Protein AF-A0A0X3PI92-F1 (afdb_monomer_lite)

Secondary structure (DSSP, 8-state):
-HHHHHHT-SSTTTSPPHHHHHHSHHHHHHHHHH-HHHHHHHHHT-S-GGG----TTSHHHHHHHHHHHTTT-HHHHHHHHHHHHHHT--TT----TTHHHHHHHHHHHHTT-HHHHHHHHHHHHHHHHTTSSEE-PPP--TT--S-HHHHHHHHHHTTTEESHHHHHHHHHHHHHTTT-HHHHHHHHHHHHHHTS-TT--S--HHHHHHHHHHHHHHHHHHHHHTHHHHHHHHHHGGGGT-HHHHHHHHHHHHHHTTSHHHHHHHHHTTHHHHHHHHHHH-TT-HHHHHHHHHHHHHHHTSGGGGGS----TTSS----

pLDDT: mean 83.19, std 16.96, range [28.59, 98.31]

Structure (mmCIF, N/CA/C/O backbone):
data_AF-A0A0X3PI92-F1
#
_entry.id   AF-A0A0X3PI92-F1
#
loop_
_atom_site.group_PDB
_atom_site.id
_atom_site.type_symbol
_atom_site.label_atom_id
_atom_site.label_alt_id
_atom_site.label_comp_id
_atom_site.label_asym_id
_atom_site.label_entity_id
_atom_site.label_seq_id
_atom_site.pdbx_PDB_ins_code
_atom_site.Cartn_x
_atom_site.Cartn_y
_atom_site.Cartn_z
_atom_site.occupancy
_atom_site.B_iso_or_equiv
_atom_site.auth_seq_id
_atom_site.auth_comp_id
_atom_site.auth_asym_id
_atom_site.auth_atom_id
_atom_site.pdbx_PDB_model_num
ATOM 1 N N . MET A 1 1 ? 22.439 33.979 -15.064 1.00 61.72 1 MET A N 1
ATOM 2 C CA . MET A 1 1 ? 22.874 35.138 -14.249 1.00 61.72 1 MET A CA 1
ATOM 3 C C . MET A 1 1 ? 21.775 35.625 -13.300 1.00 61.72 1 MET A C 1
ATOM 5 O O . MET A 1 1 ? 22.046 35.727 -12.116 1.00 61.72 1 MET A O 1
ATOM 9 N N . HIS A 1 2 ? 20.533 35.830 -13.767 1.00 79.19 2 HIS A N 1
ATOM 10 C CA . HIS A 1 2 ? 19.409 36.297 -12.932 1.00 79.19 2 HIS A CA 1
ATOM 11 C C . HIS A 1 2 ? 19.087 35.404 -11.711 1.00 79.19 2 HIS A C 1
ATOM 13 O O . HIS A 1 2 ? 18.876 35.917 -10.619 1.00 79.19 2 HIS A O 1
ATOM 19 N N . LEU A 1 3 ? 19.146 34.074 -11.858 1.00 80.62 3 LEU A N 1
ATOM 20 C CA . LEU A 1 3 ? 18.916 33.135 -10.750 1.00 80.62 3 LEU A CA 1
ATOM 21 C C . LEU A 1 3 ? 19.937 33.288 -9.610 1.00 80.62 3 LEU A C 1
ATOM 23 O O . LEU A 1 3 ? 19.562 33.380 -8.448 1.00 80.62 3 LEU A O 1
ATOM 27 N N . VAL A 1 4 ? 21.226 33.370 -9.955 1.00 80.31 4 VAL A N 1
ATOM 28 C CA . VAL A 1 4 ? 22.318 33.540 -8.981 1.00 80.31 4 VAL A CA 1
ATOM 29 C C . VAL A 1 4 ? 22.172 34.867 -8.239 1.00 80.31 4 VAL A C 1
ATOM 31 O O . VAL A 1 4 ? 22.352 34.899 -7.028 1.00 80.31 4 VAL A O 1
ATOM 34 N N . LEU A 1 5 ? 21.769 35.935 -8.939 1.00 83.50 5 LEU A N 1
ATOM 35 C CA . LEU A 1 5 ? 21.494 37.238 -8.328 1.00 83.50 5 LEU A CA 1
ATOM 36 C C . LEU A 1 5 ? 20.350 37.166 -7.303 1.00 83.50 5 LEU A C 1
ATOM 38 O O . LEU A 1 5 ? 20.467 37.756 -6.234 1.00 83.50 5 LEU A O 1
ATOM 42 N N . ARG A 1 6 ? 19.292 36.388 -7.575 1.00 85.19 6 ARG A N 1
ATOM 43 C CA . ARG A 1 6 ? 18.208 36.146 -6.605 1.00 85.19 6 ARG A CA 1
ATOM 44 C C . ARG A 1 6 ? 18.628 35.263 -5.426 1.00 85.19 6 ARG A C 1
ATOM 46 O O . ARG A 1 6 ? 18.070 35.409 -4.346 1.00 85.19 6 ARG A O 1
ATOM 53 N N . MET A 1 7 ? 19.600 34.364 -5.596 1.00 83.62 7 MET A N 1
ATOM 54 C CA . MET A 1 7 ? 20.130 33.536 -4.498 1.00 83.62 7 MET A CA 1
ATOM 55 C C . MET A 1 7 ? 20.974 34.342 -3.506 1.00 83.62 7 MET A C 1
ATOM 57 O O . MET A 1 7 ? 20.967 34.048 -2.313 1.00 83.62 7 MET A O 1
ATOM 61 N N . ILE A 1 8 ? 21.698 35.350 -3.995 1.00 87.19 8 ILE A N 1
ATOM 62 C CA . ILE A 1 8 ? 22.579 36.204 -3.184 1.00 87.19 8 ILE A CA 1
ATOM 63 C C . ILE A 1 8 ? 21.927 37.536 -2.796 1.00 87.19 8 ILE A C 1
ATOM 65 O O . ILE A 1 8 ? 22.620 38.430 -2.312 1.00 87.19 8 ILE A O 1
ATOM 69 N N . ALA A 1 9 ? 20.611 37.677 -3.006 1.00 85.81 9 ALA A N 1
ATOM 70 C CA . ALA A 1 9 ? 19.882 38.886 -2.650 1.00 85.81 9 ALA A CA 1
ATOM 71 C C . ALA A 1 9 ? 20.073 39.191 -1.148 1.00 85.81 9 ALA A C 1
ATOM 73 O O . ALA A 1 9 ? 19.942 38.280 -0.316 1.00 85.81 9 ALA A O 1
ATOM 74 N N . PRO A 1 10 ? 20.437 40.435 -0.786 1.00 82.00 10 PRO A N 1
ATOM 75 C CA . PRO A 1 10 ? 20.712 40.802 0.599 1.00 82.00 10 PRO A CA 1
ATOM 76 C C . PRO A 1 10 ? 19.442 40.789 1.455 1.00 82.00 10 PRO A C 1
ATOM 78 O O . PRO A 1 10 ? 19.513 40.402 2.621 1.00 82.00 10 PRO A O 1
ATOM 81 N N . ASP A 1 11 ? 18.292 41.135 0.871 1.00 85.69 11 ASP A N 1
ATOM 82 C CA . ASP A 1 11 ? 16.989 41.015 1.520 1.00 85.69 11 ASP A CA 1
ATOM 83 C C . ASP A 1 11 ? 16.505 39.556 1.495 1.00 85.69 11 ASP A C 1
ATOM 85 O O . ASP A 1 11 ? 16.471 38.904 0.450 1.00 85.69 11 ASP A O 1
ATOM 89 N N . VAL A 1 12 ? 16.129 39.039 2.665 1.00 78.38 12 VAL A N 1
ATOM 90 C CA . VAL A 1 12 ? 15.615 37.674 2.846 1.00 78.38 12 VAL A CA 1
ATOM 91 C C . VAL A 1 12 ? 14.257 37.489 2.165 1.00 78.38 12 VAL A C 1
ATOM 93 O O . VAL A 1 12 ? 13.960 36.384 1.723 1.00 78.38 12 VAL A O 1
ATOM 96 N N . THR A 1 13 ? 13.450 38.544 2.053 1.00 81.00 13 THR A N 1
ATOM 97 C CA . THR A 1 13 ? 12.121 38.499 1.423 1.00 81.00 13 THR A CA 1
ATOM 98 C C . THR A 1 13 ? 12.184 38.515 -0.106 1.00 81.00 13 THR A C 1
ATOM 100 O O . THR A 1 13 ? 11.291 37.987 -0.761 1.00 81.00 13 THR A O 1
ATOM 103 N N . GLU A 1 14 ? 13.264 39.053 -0.681 1.00 81.19 14 GLU A N 1
ATOM 104 C CA . GLU A 1 14 ? 13.526 39.036 -2.128 1.00 81.19 14 GLU A CA 1
ATOM 105 C C . GLU A 1 14 ? 14.349 37.815 -2.569 1.00 81.19 14 GLU A C 1
ATOM 107 O O . GLU A 1 14 ? 14.399 37.467 -3.760 1.00 81.19 14 GLU A O 1
ATOM 112 N N . ARG A 1 15 ? 15.016 37.157 -1.612 1.00 87.38 15 ARG A N 1
ATOM 113 C CA . ARG A 1 15 ? 15.830 35.971 -1.857 1.00 87.38 15 ARG A CA 1
ATOM 114 C C . ARG A 1 15 ? 14.940 34.805 -2.262 1.00 87.38 15 ARG A C 1
ATOM 116 O O . ARG A 1 15 ? 13.976 34.470 -1.583 1.00 87.38 15 ARG A O 1
ATOM 123 N N . ILE A 1 16 ? 15.306 34.162 -3.368 1.00 87.06 16 ILE A N 1
ATOM 124 C CA . ILE A 1 16 ? 14.611 32.962 -3.838 1.00 87.06 16 ILE A CA 1
ATOM 125 C C . ILE A 1 16 ? 14.635 31.884 -2.748 1.00 87.06 16 ILE A C 1
ATOM 127 O O . ILE A 1 16 ? 15.688 31.608 -2.161 1.00 87.06 16 ILE A O 1
ATOM 131 N N . SER A 1 17 ? 13.481 31.282 -2.467 1.00 87.19 17 SER A N 1
ATOM 132 C CA . SER A 1 17 ? 13.407 30.204 -1.479 1.00 87.19 17 SER A CA 1
ATOM 133 C C . SER A 1 17 ? 14.070 28.929 -2.015 1.00 87.19 17 SER A C 1
ATOM 135 O O . SER A 1 17 ? 14.282 28.771 -3.219 1.00 87.19 17 SER A O 1
ATOM 137 N N . ILE A 1 18 ? 14.397 27.982 -1.131 1.00 84.00 18 ILE A N 1
ATOM 138 C CA . ILE A 1 18 ? 14.931 26.674 -1.554 1.00 84.00 18 ILE A CA 1
ATOM 139 C C . ILE A 1 18 ? 13.908 25.929 -2.426 1.00 84.00 18 ILE A C 1
ATOM 141 O O . ILE A 1 18 ? 14.289 25.282 -3.398 1.00 84.00 18 ILE A O 1
ATOM 145 N N . GLU A 1 19 ? 12.620 26.050 -2.108 1.00 84.44 19 GLU A N 1
ATOM 146 C CA . GLU A 1 19 ? 11.525 25.429 -2.858 1.00 84.44 19 GLU A CA 1
ATOM 147 C C . GLU A 1 19 ? 11.407 26.029 -4.263 1.00 84.44 19 GLU A C 1
ATOM 149 O O . GLU A 1 19 ? 11.363 25.293 -5.249 1.00 84.44 19 GLU A O 1
ATOM 154 N N . GLU A 1 20 ? 11.452 27.359 -4.372 1.00 86.38 20 GLU A N 1
ATOM 155 C CA . GLU A 1 20 ? 11.442 28.076 -5.650 1.00 86.38 20 GLU A CA 1
ATOM 156 C C . GLU A 1 20 ? 12.695 27.778 -6.482 1.00 86.38 20 GLU A C 1
ATOM 158 O O . GLU A 1 20 ? 12.614 27.588 -7.696 1.00 86.38 20 GLU A O 1
ATOM 163 N N . LEU A 1 21 ? 13.862 27.704 -5.836 1.00 86.19 21 LEU A N 1
ATOM 164 C CA . LEU A 1 21 ? 15.118 27.356 -6.488 1.00 86.19 21 LEU A CA 1
ATOM 165 C C . LEU A 1 21 ? 15.073 25.925 -7.020 1.00 86.19 21 LEU A C 1
ATOM 167 O O . LEU A 1 21 ? 15.470 25.686 -8.158 1.00 86.19 21 LEU A O 1
ATOM 171 N N . HIS A 1 22 ? 14.571 24.981 -6.223 1.00 81.88 22 HIS A N 1
ATOM 172 C CA . HIS A 1 22 ? 14.407 23.603 -6.654 1.00 81.88 22 HIS A CA 1
ATOM 173 C C . HIS A 1 22 ? 13.412 23.526 -7.815 1.00 81.88 22 HIS A C 1
ATOM 175 O O . HIS A 1 22 ? 13.701 22.850 -8.791 1.00 81.88 22 HIS A O 1
ATOM 181 N N . ALA A 1 23 ? 12.296 24.257 -7.790 1.00 85.00 23 ALA A N 1
ATOM 182 C CA . ALA A 1 23 ? 11.318 24.277 -8.883 1.00 85.00 23 ALA A CA 1
ATOM 183 C C . ALA A 1 23 ? 11.827 24.934 -10.185 1.00 85.00 23 ALA A C 1
ATOM 185 O O . ALA A 1 23 ? 11.227 24.747 -11.243 1.00 85.00 23 ALA A O 1
ATOM 186 N N . HIS A 1 24 ? 12.927 25.690 -10.140 1.00 89.06 24 HIS A N 1
ATOM 187 C CA . HIS A 1 24 ? 13.445 26.411 -11.297 1.00 89.06 24 HIS A CA 1
ATOM 188 C C . HIS A 1 24 ? 13.955 25.460 -12.397 1.00 89.06 24 HIS A C 1
ATOM 190 O O . HIS A 1 24 ? 14.799 24.598 -12.151 1.00 89.06 24 HIS A O 1
ATOM 196 N N . GLU A 1 25 ? 13.532 25.680 -13.646 1.00 86.69 25 GLU A N 1
ATOM 197 C CA . GLU A 1 25 ? 13.815 24.805 -14.800 1.00 86.69 25 GLU A CA 1
ATOM 198 C C . GLU A 1 25 ? 15.315 24.518 -14.991 1.00 86.69 25 GLU A C 1
ATOM 200 O O . GLU A 1 25 ? 15.722 23.365 -15.101 1.00 86.69 25 GLU A O 1
ATOM 205 N N . TYR A 1 26 ? 16.162 25.553 -14.933 1.00 85.75 26 TYR A N 1
ATOM 206 C CA . TYR A 1 26 ? 17.622 25.387 -14.997 1.00 85.75 26 TYR A CA 1
ATOM 207 C C . TYR A 1 26 ? 18.181 24.467 -13.897 1.00 85.75 26 TYR A C 1
ATOM 209 O O . TYR A 1 26 ? 19.077 23.669 -14.164 1.00 85.75 26 TYR A O 1
ATOM 217 N N . ILE A 1 27 ? 17.668 24.564 -12.664 1.00 86.31 27 ILE A N 1
ATOM 218 C CA . ILE A 1 27 ? 18.114 23.719 -11.549 1.00 86.31 27 ILE A CA 1
ATOM 219 C C . ILE A 1 27 ? 17.628 22.289 -11.757 1.00 86.31 27 ILE A C 1
ATOM 221 O O . ILE A 1 27 ? 18.419 21.365 -11.591 1.00 86.31 27 ILE A O 1
ATOM 225 N N . GLN A 1 28 ? 16.384 22.091 -12.199 1.00 86.44 28 GLN A N 1
ATOM 226 C CA . GLN A 1 28 ? 15.875 20.765 -12.553 1.00 86.44 28 GLN A CA 1
ATOM 227 C C . GLN A 1 28 ? 16.714 20.113 -13.658 1.00 86.44 28 GLN A C 1
ATOM 229 O O . GLN A 1 28 ? 17.159 18.979 -13.478 1.00 86.44 28 GLN A O 1
ATOM 234 N N . ALA A 1 29 ? 17.015 20.843 -14.735 1.00 84.94 29 ALA A N 1
ATOM 235 C CA . ALA A 1 29 ? 17.876 20.371 -15.816 1.00 84.94 29 ALA A CA 1
ATOM 236 C C . ALA A 1 29 ? 19.282 20.029 -15.306 1.00 84.94 29 ALA A C 1
ATOM 238 O O . ALA A 1 29 ? 19.805 18.958 -15.595 1.00 84.94 29 ALA A O 1
ATOM 239 N N . LEU A 1 30 ? 19.890 20.892 -14.489 1.00 85.00 30 LEU A N 1
ATOM 240 C CA . LEU A 1 30 ? 21.215 20.640 -13.926 1.00 85.00 30 LEU A CA 1
ATOM 241 C C . LEU A 1 30 ? 21.217 19.403 -13.019 1.00 85.00 30 LEU A C 1
ATOM 243 O O . LEU A 1 30 ? 22.119 18.576 -13.133 1.00 85.00 30 LEU A O 1
ATOM 247 N N . LEU A 1 31 ? 20.186 19.227 -12.190 1.00 84.50 31 LEU A N 1
ATOM 248 C CA . LEU A 1 31 ? 20.002 18.037 -11.360 1.00 84.50 31 LEU A CA 1
ATOM 249 C C . LEU A 1 31 ? 19.859 16.765 -12.206 1.00 84.50 31 LEU A C 1
ATOM 251 O O . LEU A 1 31 ? 20.393 15.735 -11.812 1.00 84.50 31 LEU A O 1
ATOM 255 N N . GLU A 1 32 ? 19.231 16.796 -13.386 1.00 80.38 32 GLU A N 1
ATOM 256 C CA . GLU A 1 32 ? 19.231 15.630 -14.291 1.00 80.38 32 GLU A CA 1
ATOM 257 C C . GLU A 1 32 ? 20.646 15.201 -14.722 1.00 80.38 32 GLU A C 1
ATOM 259 O O . GLU A 1 32 ? 20.890 14.016 -14.969 1.00 80.38 32 GLU A O 1
ATOM 264 N N . PHE A 1 33 ? 21.586 16.149 -14.805 1.00 78.94 33 PHE A N 1
ATOM 265 C CA . PHE A 1 33 ? 22.966 15.919 -15.240 1.00 78.94 33 PHE A CA 1
ATOM 266 C C . PHE A 1 33 ? 23.983 15.814 -14.109 1.00 78.94 33 PHE A C 1
ATOM 268 O O . PHE A 1 33 ? 25.133 15.456 -14.380 1.00 78.94 33 PHE A O 1
ATOM 275 N N . THR A 1 34 ? 23.625 16.086 -12.859 1.00 82.81 34 THR A N 1
ATOM 276 C CA . THR A 1 34 ? 24.560 16.013 -11.724 1.00 82.81 34 THR A CA 1
ATOM 277 C C . THR A 1 34 ? 24.124 15.000 -10.678 1.00 82.81 34 THR A C 1
ATOM 279 O O . THR A 1 34 ? 24.983 14.275 -10.177 1.00 82.81 34 THR A O 1
ATOM 282 N N . ASP A 1 35 ? 22.822 14.854 -10.433 1.00 85.88 35 ASP A N 1
ATOM 283 C CA . ASP A 1 35 ? 22.290 13.936 -9.431 1.00 85.88 35 ASP A CA 1
ATOM 284 C C . ASP A 1 35 ? 22.404 12.475 -9.891 1.00 85.88 35 ASP A C 1
ATOM 286 O O . ASP A 1 35 ? 21.925 12.075 -10.959 1.00 85.88 35 ASP A O 1
ATOM 290 N N . SER A 1 36 ? 23.068 11.655 -9.078 1.00 83.38 36 SER A N 1
ATOM 291 C CA . SER A 1 36 ? 23.339 10.253 -9.400 1.00 83.38 36 SER A CA 1
ATOM 292 C C . SER A 1 36 ? 22.064 9.411 -9.475 1.00 83.38 36 SER A C 1
ATOM 294 O O . SER A 1 36 ? 21.973 8.536 -10.342 1.00 83.38 36 SER A O 1
ATOM 296 N N . LYS A 1 37 ? 21.055 9.693 -8.639 1.00 82.81 37 LYS A N 1
ATOM 297 C CA . LYS A 1 37 ? 19.779 8.964 -8.628 1.00 82.81 37 LYS A CA 1
ATOM 298 C C . LYS A 1 37 ? 18.961 9.275 -9.878 1.00 82.81 37 LYS A C 1
ATOM 300 O O . LYS A 1 37 ? 18.478 8.351 -10.532 1.00 82.81 37 LYS A O 1
ATOM 305 N N . ARG A 1 38 ? 18.868 10.547 -10.273 1.00 82.69 38 ARG A N 1
ATOM 306 C CA . ARG A 1 38 ? 18.177 10.977 -11.503 1.00 82.69 38 ARG A CA 1
ATOM 307 C C . ARG A 1 38 ? 18.843 10.421 -12.755 1.00 82.69 38 ARG A C 1
ATOM 309 O O . ARG A 1 38 ? 18.152 9.888 -13.623 1.00 82.69 38 ARG A O 1
ATOM 316 N N . LYS A 1 39 ? 20.178 10.454 -12.827 1.00 84.00 39 LYS A N 1
ATOM 317 C CA . LYS A 1 39 ? 20.934 9.812 -13.917 1.00 84.00 39 LYS A CA 1
ATOM 318 C C . LYS A 1 39 ? 20.631 8.328 -14.024 1.00 84.00 39 LYS A C 1
ATOM 320 O O . LYS A 1 39 ? 20.406 7.823 -15.123 1.00 84.00 39 LYS A O 1
ATOM 325 N N . LEU A 1 40 ? 20.657 7.626 -12.892 1.00 84.31 40 LEU A N 1
ATOM 326 C CA . LEU A 1 40 ? 20.386 6.198 -12.853 1.00 84.31 40 LEU A CA 1
ATOM 327 C C . LEU A 1 40 ? 18.956 5.913 -13.314 1.00 84.31 40 LEU A C 1
ATOM 329 O O . LEU A 1 40 ? 18.765 5.082 -14.195 1.00 84.31 40 LEU A O 1
ATOM 333 N N . ARG A 1 41 ? 17.968 6.660 -12.816 1.00 84.44 41 ARG A N 1
ATOM 334 C CA . ARG A 1 41 ? 16.576 6.542 -13.261 1.00 84.44 41 ARG A CA 1
ATOM 335 C C . ARG A 1 41 ? 16.423 6.769 -14.767 1.00 84.44 41 ARG A C 1
ATOM 337 O O . ARG A 1 41 ? 15.808 5.946 -15.437 1.00 84.44 41 ARG A O 1
ATOM 344 N N . ARG A 1 42 ? 17.057 7.803 -15.332 1.00 84.31 42 ARG A N 1
ATOM 345 C CA . ARG A 1 42 ? 17.042 8.052 -16.785 1.00 84.31 42 ARG A CA 1
ATOM 346 C C . ARG A 1 42 ? 17.558 6.845 -17.572 1.00 84.31 42 ARG A C 1
ATOM 348 O O . ARG A 1 42 ? 16.941 6.469 -18.563 1.00 84.31 42 ARG A O 1
ATOM 355 N N . LYS A 1 43 ? 18.638 6.199 -17.110 1.00 84.94 43 LYS A N 1
ATOM 356 C CA . LYS A 1 43 ? 19.144 4.956 -17.723 1.00 84.94 43 LYS A CA 1
ATOM 357 C C . LYS A 1 43 ? 18.108 3.829 -17.674 1.00 84.94 43 LYS A C 1
ATOM 359 O O . LYS A 1 43 ? 17.909 3.145 -18.673 1.00 84.94 43 LYS A O 1
ATOM 364 N N . ARG A 1 44 ? 17.412 3.669 -16.545 1.00 87.06 44 ARG A N 1
ATOM 365 C CA . ARG A 1 44 ? 16.356 2.654 -16.364 1.00 87.06 44 ARG A CA 1
ATOM 366 C C . ARG A 1 44 ? 15.144 2.890 -17.273 1.00 87.06 44 ARG A C 1
ATOM 368 O O . ARG A 1 44 ? 14.481 1.928 -17.653 1.00 87.06 44 ARG A O 1
ATOM 375 N N . MET A 1 45 ? 14.884 4.143 -17.652 1.00 84.81 45 MET A N 1
ATOM 376 C CA . MET A 1 45 ? 13.796 4.548 -18.553 1.00 84.81 45 MET A CA 1
ATOM 377 C C . MET A 1 45 ? 14.162 4.520 -20.047 1.00 84.81 45 MET A C 1
ATOM 379 O O . MET A 1 45 ? 13.292 4.781 -20.873 1.00 84.81 45 MET A O 1
ATOM 383 N N . MET A 1 46 ? 15.411 4.205 -20.425 1.00 84.06 46 MET A N 1
ATOM 384 C CA . MET A 1 46 ? 15.837 4.240 -21.838 1.00 84.06 46 MET A CA 1
ATOM 385 C C . MET A 1 46 ? 15.058 3.276 -22.736 1.00 84.06 46 MET A C 1
ATOM 387 O O . MET A 1 46 ? 14.911 3.548 -23.922 1.00 84.06 46 MET A O 1
ATOM 391 N N . LYS A 1 47 ? 14.564 2.163 -22.183 1.00 85.06 47 LYS A N 1
ATOM 392 C CA . LYS A 1 47 ? 13.769 1.185 -22.925 1.00 85.06 47 LYS A CA 1
ATOM 393 C C . LYS A 1 47 ? 12.294 1.611 -22.922 1.00 85.06 47 LYS A C 1
ATOM 395 O O . LYS A 1 47 ? 11.676 1.605 -21.849 1.00 85.06 47 LYS A O 1
ATOM 400 N N . PRO A 1 48 ? 11.710 1.990 -24.071 1.00 83.06 48 PRO A N 1
ATOM 401 C CA . PRO A 1 48 ? 10.317 2.411 -24.135 1.00 83.06 48 PRO A CA 1
ATOM 402 C C . PRO A 1 48 ? 9.358 1.236 -23.892 1.00 83.06 48 PRO A C 1
ATOM 404 O O . PRO A 1 48 ? 9.699 0.065 -24.073 1.00 83.06 48 PRO A O 1
ATOM 407 N N . LEU A 1 49 ? 8.117 1.555 -23.513 1.00 78.75 49 LEU A N 1
ATOM 408 C CA . LEU A 1 49 ? 7.048 0.568 -23.293 1.00 78.75 49 LEU A CA 1
ATOM 409 C C . LEU A 1 49 ? 6.793 -0.322 -24.521 1.00 78.75 49 LEU A C 1
ATOM 411 O O . LEU A 1 49 ? 6.505 -1.504 -24.366 1.00 78.75 49 LEU A O 1
ATOM 415 N N . SER A 1 50 ? 6.952 0.216 -25.733 1.00 82.00 50 SER A N 1
ATOM 416 C CA . SER A 1 50 ? 6.799 -0.523 -26.995 1.00 82.00 50 SER A CA 1
ATOM 417 C C . SER A 1 50 ? 7.802 -1.665 -27.174 1.00 82.00 50 SER A C 1
ATOM 419 O O . SER A 1 50 ? 7.539 -2.590 -27.933 1.00 82.00 50 SER A O 1
ATOM 421 N N . GLU A 1 51 ? 8.937 -1.619 -26.476 1.00 86.12 51 GLU A N 1
ATOM 422 C CA . GLU A 1 51 ? 9.996 -2.635 -26.537 1.00 86.12 51 GLU A CA 1
ATOM 423 C C . GLU A 1 51 ? 9.937 -3.618 -25.354 1.00 86.12 51 GLU A C 1
ATOM 425 O O . GLU A 1 51 ? 10.797 -4.492 -25.193 1.00 86.12 51 GLU A O 1
ATOM 430 N N . CYS A 1 52 ? 8.924 -3.489 -24.494 1.00 87.19 52 CYS A N 1
ATOM 431 C CA . CYS A 1 52 ? 8.678 -4.397 -23.381 1.00 87.19 52 CYS A CA 1
ATOM 432 C C . CYS A 1 52 ? 7.987 -5.675 -23.890 1.00 87.19 52 CYS A C 1
ATOM 434 O O . CYS A 1 52 ? 6.763 -5.806 -23.853 1.00 87.19 52 CYS A O 1
ATOM 436 N N . ASN A 1 53 ? 8.787 -6.630 -24.368 1.00 89.81 53 ASN A N 1
ATOM 437 C CA . ASN A 1 53 ? 8.335 -7.916 -24.909 1.00 89.81 53 ASN A CA 1
ATOM 438 C C . ASN A 1 53 ? 7.901 -8.893 -23.800 1.00 89.81 53 ASN A C 1
ATOM 440 O O . ASN A 1 53 ? 8.568 -9.890 -23.528 1.00 89.81 53 ASN A O 1
ATOM 444 N N . LEU A 1 54 ? 6.782 -8.588 -23.140 1.00 91.94 54 LEU A N 1
ATOM 445 C CA . LEU A 1 54 ? 6.238 -9.390 -22.044 1.00 91.94 54 LEU A CA 1
ATOM 446 C C . LEU A 1 54 ? 5.816 -10.799 -22.515 1.00 91.94 54 LEU A C 1
ATOM 448 O O . LEU A 1 54 ? 5.038 -10.906 -23.470 1.00 91.94 54 LEU A O 1
ATOM 452 N N . PRO A 1 55 ? 6.209 -11.884 -21.816 1.00 94.19 55 PRO A N 1
ATOM 453 C CA . PRO A 1 55 ? 5.828 -13.258 -22.157 1.00 94.19 55 PRO A CA 1
ATOM 454 C C . PRO A 1 55 ? 4.386 -13.590 -21.725 1.00 94.19 55 PRO A C 1
ATOM 456 O O . PRO A 1 55 ? 4.148 -14.456 -20.884 1.00 94.19 55 PRO A O 1
ATOM 459 N N . ARG A 1 56 ? 3.393 -12.897 -22.302 1.00 90.62 56 ARG A N 1
ATOM 460 C CA . ARG A 1 56 ? 1.971 -12.948 -21.888 1.00 90.62 56 ARG A CA 1
ATOM 461 C C . ARG A 1 56 ? 1.355 -14.348 -21.928 1.00 90.62 56 ARG A C 1
ATOM 463 O O . ARG A 1 56 ? 0.461 -14.639 -21.143 1.00 90.62 56 ARG A O 1
ATOM 470 N N . THR A 1 57 ? 1.840 -15.214 -22.813 1.00 89.00 57 THR A N 1
ATOM 471 C CA . THR A 1 57 ? 1.363 -16.596 -22.979 1.00 89.00 57 THR A CA 1
ATOM 472 C C . THR A 1 57 ? 2.089 -17.608 -22.088 1.00 89.00 57 THR A C 1
ATOM 474 O O . THR A 1 57 ? 1.627 -18.736 -21.955 1.00 89.00 57 THR A O 1
ATOM 477 N N . GLY A 1 58 ? 3.206 -17.228 -21.455 1.00 86.69 58 GLY A N 1
ATOM 478 C CA . GLY A 1 58 ? 4.037 -18.124 -20.642 1.00 86.69 58 GLY A CA 1
ATOM 479 C C . GLY A 1 58 ? 3.598 -18.263 -19.178 1.00 86.69 58 GLY A C 1
ATOM 480 O O . GLY A 1 58 ? 4.237 -18.984 -18.408 1.00 86.69 58 GLY A O 1
ATOM 481 N N . GLY A 1 59 ? 2.526 -17.569 -18.782 1.00 90.88 59 GLY A N 1
ATOM 482 C CA . GLY A 1 59 ? 1.998 -17.570 -17.418 1.00 90.88 59 GLY A CA 1
ATOM 483 C C . GLY A 1 59 ? 2.901 -16.867 -16.396 1.00 90.88 59 GLY A C 1
ATOM 484 O O . GLY A 1 59 ? 3.905 -16.239 -16.735 1.00 90.88 59 GLY A O 1
ATOM 485 N N . LEU A 1 60 ? 2.542 -16.992 -15.113 1.00 92.38 60 LEU A N 1
ATOM 486 C CA . LEU A 1 60 ? 3.202 -16.274 -14.016 1.00 92.38 60 LEU A CA 1
ATOM 487 C C . LEU A 1 60 ? 4.701 -16.583 -13.910 1.00 92.38 60 LEU A C 1
ATOM 489 O O . LEU A 1 60 ? 5.502 -15.670 -13.750 1.00 92.38 60 LEU A O 1
ATOM 493 N N . ARG A 1 61 ? 5.109 -17.847 -14.068 1.00 92.62 61 ARG A N 1
ATOM 494 C CA . ARG A 1 61 ? 6.530 -18.229 -14.007 1.00 92.62 61 ARG A CA 1
ATOM 495 C C . ARG A 1 61 ? 7.370 -17.519 -15.073 1.00 92.62 61 ARG A C 1
ATOM 497 O O . ARG A 1 61 ? 8.445 -17.019 -14.761 1.00 92.62 61 ARG A O 1
ATOM 504 N N . ALA A 1 62 ? 6.884 -17.452 -16.315 1.00 94.81 62 ALA A N 1
ATOM 505 C CA . ALA A 1 62 ? 7.597 -16.751 -17.382 1.00 94.81 62 ALA A CA 1
ATOM 506 C C . ALA A 1 62 ? 7.692 -15.244 -17.103 1.00 94.81 62 ALA A C 1
ATOM 508 O O . ALA A 1 62 ? 8.723 -14.637 -17.380 1.00 94.81 62 ALA A O 1
ATOM 509 N N . MET A 1 63 ? 6.654 -14.659 -16.503 1.00 95.94 63 MET A N 1
ATOM 510 C CA . MET A 1 63 ? 6.663 -13.256 -16.087 1.00 95.94 63 MET A CA 1
ATOM 511 C C . MET A 1 63 ? 7.664 -12.976 -14.966 1.00 95.94 63 MET A C 1
ATOM 513 O O . MET A 1 63 ? 8.387 -11.990 -15.042 1.00 95.94 63 MET A O 1
ATOM 517 N N . LEU A 1 64 ? 7.781 -13.850 -13.964 1.00 94.62 64 LEU A N 1
ATOM 518 C CA . LEU A 1 64 ? 8.769 -13.678 -12.890 1.00 94.62 64 LEU A CA 1
ATOM 519 C C . LEU A 1 64 ? 10.213 -13.827 -13.385 1.00 94.62 64 LEU A C 1
ATOM 521 O O . LEU A 1 64 ? 11.089 -13.070 -12.956 1.00 94.62 64 LEU A O 1
ATOM 525 N N . ASN A 1 65 ? 10.454 -14.736 -14.333 1.00 94.88 65 ASN A N 1
ATOM 526 C CA . ASN A 1 65 ? 11.746 -14.827 -15.016 1.00 94.88 65 ASN A CA 1
ATOM 527 C C . ASN A 1 65 ? 12.034 -13.538 -15.796 1.00 94.88 65 ASN A C 1
ATOM 529 O O . ASN A 1 65 ? 13.071 -12.917 -15.587 1.00 94.88 65 ASN A O 1
ATOM 533 N N . TYR A 1 66 ? 11.071 -13.066 -16.595 1.00 96.00 66 TYR A N 1
ATOM 534 C CA . TYR A 1 66 ? 11.198 -11.808 -17.332 1.00 96.00 66 TYR A CA 1
ATOM 535 C C . TYR A 1 66 ? 11.492 -10.617 -16.413 1.00 96.00 66 TYR A C 1
ATOM 537 O O . TYR A 1 66 ? 12.373 -9.814 -16.723 1.00 96.00 66 TYR A O 1
ATOM 545 N N . LEU A 1 67 ? 10.783 -10.504 -15.284 1.00 95.50 67 LEU A N 1
ATOM 546 C CA . LEU A 1 67 ? 11.007 -9.456 -14.289 1.00 95.50 67 LEU A CA 1
ATOM 547 C C . LEU A 1 67 ? 12.421 -9.524 -13.723 1.00 95.50 67 LEU A C 1
ATOM 549 O O . LEU A 1 67 ? 13.039 -8.485 -13.538 1.00 95.50 67 LEU A O 1
ATOM 553 N N . THR A 1 68 ? 12.933 -10.725 -13.459 1.00 93.75 68 THR A N 1
ATOM 554 C CA . THR A 1 68 ? 14.296 -10.917 -12.950 1.00 93.75 68 THR A CA 1
ATOM 555 C C . THR A 1 68 ? 15.334 -10.472 -13.975 1.00 93.75 68 THR A C 1
ATOM 557 O O . THR A 1 68 ? 16.236 -9.712 -13.626 1.00 93.75 68 THR A O 1
ATOM 560 N N . ASP A 1 69 ? 15.160 -10.869 -15.235 1.00 93.88 69 ASP A N 1
ATOM 561 C CA . ASP A 1 69 ? 16.087 -10.560 -16.328 1.00 93.88 69 ASP A CA 1
ATOM 562 C C . ASP A 1 69 ? 16.048 -9.079 -16.735 1.00 93.88 69 ASP A C 1
ATOM 564 O O . ASP A 1 69 ? 17.037 -8.530 -17.212 1.00 93.88 69 ASP A O 1
ATOM 568 N N . ASN A 1 70 ? 14.905 -8.413 -16.547 1.00 93.69 70 ASN A N 1
ATOM 569 C CA . ASN A 1 70 ? 14.678 -7.026 -16.961 1.00 93.69 70 ASN A CA 1
ATOM 570 C C . ASN A 1 70 ? 14.484 -6.076 -15.770 1.00 93.69 70 ASN A C 1
ATOM 572 O O . ASN A 1 70 ? 13.956 -4.976 -15.951 1.00 93.69 70 ASN A O 1
ATOM 576 N N . ILE A 1 71 ? 14.907 -6.467 -14.561 1.00 92.50 71 ILE A N 1
ATOM 577 C CA . ILE A 1 71 ? 14.677 -5.684 -13.337 1.00 92.50 71 ILE A CA 1
ATOM 578 C C . ILE A 1 71 ? 15.339 -4.308 -13.393 1.00 92.50 71 ILE A C 1
ATOM 580 O O . ILE A 1 71 ? 14.902 -3.396 -12.709 1.00 92.50 71 ILE A O 1
ATOM 584 N N . GLU A 1 72 ? 16.371 -4.118 -14.212 1.00 91.12 72 GLU A N 1
ATOM 585 C CA . GLU A 1 72 ? 17.025 -2.819 -14.382 1.00 91.12 72 GLU A CA 1
ATOM 586 C C . GLU A 1 72 ? 16.184 -1.829 -15.203 1.00 91.12 72 GLU A C 1
ATOM 588 O O . GLU A 1 72 ? 16.416 -0.624 -15.137 1.00 91.12 72 GLU A O 1
ATOM 593 N N . HIS A 1 73 ? 15.179 -2.292 -15.948 1.00 93.62 73 HIS A N 1
ATOM 594 C CA . HIS A 1 73 ? 14.360 -1.446 -16.812 1.00 93.62 73 HIS A CA 1
ATOM 595 C C . HIS A 1 73 ? 13.025 -1.098 -16.148 1.00 93.62 73 HIS A C 1
ATOM 597 O O . HIS A 1 73 ? 12.154 -1.954 -15.988 1.00 93.62 73 HIS A O 1
ATOM 603 N N . GLU A 1 74 ? 12.835 0.183 -15.820 1.00 94.12 74 GLU A N 1
ATOM 604 C CA . GLU A 1 74 ? 11.683 0.683 -15.048 1.00 94.12 74 GLU A CA 1
ATOM 605 C C . GLU A 1 74 ? 10.350 0.346 -15.737 1.00 94.12 74 GLU A C 1
ATOM 607 O O . GLU A 1 74 ? 9.450 -0.224 -15.122 1.00 94.12 74 GLU A O 1
ATOM 612 N N . ASN A 1 75 ? 10.257 0.594 -17.047 1.00 93.31 75 ASN A N 1
ATOM 613 C CA . ASN A 1 75 ? 9.053 0.306 -17.833 1.00 93.31 75 ASN A CA 1
ATOM 614 C C . ASN A 1 75 ? 8.759 -1.199 -17.943 1.00 93.31 75 ASN A C 1
ATOM 616 O O . ASN A 1 75 ? 7.597 -1.602 -17.928 1.00 93.31 75 ASN A O 1
ATOM 620 N N . CYS A 1 76 ? 9.797 -2.041 -18.025 1.00 94.31 76 CYS A N 1
ATOM 621 C CA . CYS A 1 76 ? 9.629 -3.496 -18.066 1.00 94.31 76 CYS A CA 1
ATOM 622 C C . CYS A 1 76 ? 9.102 -4.022 -16.731 1.00 94.31 76 CYS A C 1
ATOM 624 O O . CYS A 1 76 ? 8.186 -4.844 -16.720 1.00 94.31 76 CYS A O 1
ATOM 626 N N . ALA A 1 77 ? 9.664 -3.534 -15.622 1.00 96.00 77 ALA A N 1
ATOM 627 C CA . ALA A 1 77 ? 9.226 -3.896 -14.283 1.00 96.00 77 ALA A CA 1
ATOM 628 C C . ALA A 1 77 ? 7.775 -3.457 -14.042 1.00 96.00 77 ALA A C 1
ATOM 630 O O . ALA A 1 77 ? 6.952 -4.285 -13.656 1.00 96.00 77 ALA A O 1
ATOM 631 N N . ALA A 1 78 ? 7.435 -2.201 -14.355 1.00 96.12 78 ALA A N 1
ATOM 632 C CA . ALA A 1 78 ? 6.076 -1.679 -14.220 1.00 96.12 78 ALA A CA 1
ATOM 633 C C . ALA A 1 78 ? 5.062 -2.496 -15.037 1.00 96.12 78 ALA A C 1
ATOM 635 O O . ALA A 1 78 ? 4.060 -2.955 -14.492 1.00 96.12 78 ALA A O 1
ATOM 636 N N . ALA A 1 79 ? 5.347 -2.751 -16.318 1.00 95.12 79 ALA A N 1
ATOM 637 C CA . ALA A 1 79 ? 4.446 -3.500 -17.192 1.00 95.12 79 ALA A CA 1
ATOM 638 C C . ALA A 1 79 ? 4.295 -4.974 -16.766 1.00 95.12 79 ALA A C 1
ATOM 640 O O . ALA A 1 79 ? 3.212 -5.550 -16.889 1.00 95.12 79 ALA A O 1
ATOM 641 N N . CYS A 1 80 ? 5.359 -5.583 -16.232 1.00 96.69 80 CYS A N 1
ATOM 642 C CA . CYS A 1 80 ? 5.297 -6.930 -15.675 1.00 96.69 80 CYS A CA 1
ATOM 643 C C . CYS A 1 80 ? 4.435 -6.982 -14.407 1.00 96.69 80 CYS A C 1
ATOM 645 O O . CYS A 1 80 ? 3.591 -7.869 -14.288 1.00 96.69 80 CYS A O 1
ATOM 647 N N . LEU A 1 81 ? 4.615 -6.043 -13.471 1.00 97.62 81 LEU A N 1
ATOM 648 C CA . LEU A 1 81 ? 3.815 -5.982 -12.244 1.00 97.62 81 LEU A CA 1
ATOM 649 C C . LEU A 1 81 ? 2.337 -5.710 -12.543 1.00 97.62 81 LEU A C 1
ATOM 651 O O . LEU A 1 81 ? 1.487 -6.370 -11.952 1.00 97.62 81 LEU A O 1
ATOM 655 N N . ALA A 1 82 ? 2.031 -4.824 -13.496 1.00 96.62 82 ALA A N 1
ATOM 656 C CA . ALA A 1 82 ? 0.669 -4.618 -14.002 1.00 96.62 82 ALA A CA 1
ATOM 657 C C . ALA A 1 82 ? 0.036 -5.945 -14.430 1.00 96.62 82 ALA A C 1
ATOM 659 O O . ALA A 1 82 ? -1.024 -6.331 -13.939 1.00 96.62 82 ALA A O 1
ATOM 660 N N . TRP A 1 83 ? 0.734 -6.696 -15.288 1.00 96.19 83 TRP A N 1
ATOM 661 C CA . TRP A 1 83 ? 0.232 -7.982 -15.759 1.00 96.19 83 TRP A CA 1
ATOM 662 C C . TRP A 1 83 ? 0.004 -8.968 -14.607 1.00 96.19 83 TRP A C 1
ATOM 664 O O . TRP A 1 83 ? -1.028 -9.639 -14.587 1.00 96.19 83 TRP A O 1
ATOM 674 N N . VAL A 1 84 ? 0.934 -9.058 -13.648 1.00 96.56 84 VAL A N 1
ATOM 675 C CA . VAL A 1 84 ? 0.807 -9.953 -12.484 1.00 96.56 84 VAL A CA 1
ATOM 676 C C . VAL A 1 84 ? -0.405 -9.565 -11.635 1.00 96.56 84 VAL A C 1
ATOM 678 O O . VAL A 1 84 ? -1.222 -10.434 -11.333 1.00 96.56 84 VAL A O 1
ATOM 681 N N . ALA A 1 85 ? -0.567 -8.281 -11.314 1.00 96.12 85 ALA A N 1
ATOM 682 C CA . ALA A 1 85 ? -1.700 -7.785 -10.538 1.00 96.12 85 ALA A CA 1
ATOM 683 C C . ALA A 1 85 ? -3.045 -8.084 -11.226 1.00 96.12 85 ALA A C 1
ATOM 685 O O . ALA A 1 85 ? -3.983 -8.539 -10.582 1.00 96.12 85 ALA A O 1
ATOM 686 N N . GLU A 1 86 ? -3.135 -7.896 -12.543 1.00 93.50 86 GLU A N 1
ATOM 687 C CA . GLU A 1 86 ? -4.383 -8.073 -13.302 1.00 93.50 86 GLU A CA 1
ATOM 688 C C . GLU A 1 86 ? -4.731 -9.545 -13.595 1.00 93.50 86 GLU A C 1
ATOM 690 O O . GLU A 1 86 ? -5.903 -9.904 -13.744 1.00 93.50 86 GLU A O 1
ATOM 695 N N . ASN A 1 87 ? -3.725 -10.416 -13.725 1.00 92.06 87 ASN A N 1
ATOM 696 C CA . ASN A 1 87 ? -3.924 -11.773 -14.248 1.00 92.06 87 ASN A CA 1
ATOM 697 C C . ASN A 1 87 ? -3.659 -12.877 -13.227 1.00 92.06 87 ASN A C 1
ATOM 699 O O . ASN A 1 87 ? -4.324 -13.911 -13.297 1.00 92.06 87 ASN A O 1
ATOM 703 N N . ALA A 1 88 ? -2.720 -12.678 -12.302 1.00 90.25 88 ALA A N 1
ATOM 704 C CA . ALA A 1 88 ? -2.360 -13.671 -11.293 1.00 90.25 88 ALA A CA 1
ATOM 705 C C . ALA A 1 88 ? -3.014 -13.400 -9.929 1.00 90.25 88 ALA A C 1
ATOM 707 O O . ALA A 1 88 ? -3.349 -14.347 -9.226 1.00 90.25 88 ALA A O 1
ATOM 708 N N . CYS A 1 89 ? -3.247 -12.136 -9.568 1.00 90.75 89 CYS A N 1
ATOM 709 C CA . CYS A 1 89 ? -3.849 -11.747 -8.288 1.00 90.75 89 CYS A CA 1
ATOM 710 C C . CYS A 1 89 ? -5.382 -11.663 -8.368 1.00 90.75 89 CYS A C 1
ATOM 712 O O . CYS A 1 89 ? -5.981 -10.604 -8.192 1.00 90.75 89 CYS A O 1
ATOM 714 N N . ARG A 1 90 ? -6.030 -12.790 -8.678 1.00 84.81 90 ARG A N 1
ATOM 715 C CA . ARG A 1 90 ? -7.498 -12.921 -8.651 1.00 84.81 90 ARG A CA 1
ATOM 716 C C . ARG A 1 90 ? -7.946 -13.511 -7.317 1.00 84.81 90 ARG A C 1
ATOM 718 O O . ARG A 1 90 ? -7.168 -14.215 -6.687 1.00 84.81 90 ARG A O 1
ATOM 725 N N . ALA A 1 91 ? -9.194 -13.263 -6.915 1.00 74.19 91 ALA A N 1
ATOM 726 C CA . ALA A 1 91 ? -9.749 -13.808 -5.673 1.00 74.19 91 ALA A CA 1
ATOM 727 C C . ALA A 1 91 ? -9.459 -15.317 -5.544 1.00 74.19 91 ALA A C 1
ATOM 729 O O . ALA A 1 91 ? -9.693 -16.073 -6.487 1.00 74.19 91 ALA A O 1
ATOM 730 N N . ASP A 1 92 ? -8.894 -15.710 -4.400 1.00 70.81 92 ASP A N 1
ATOM 731 C CA . ASP A 1 92 ? -8.519 -17.085 -4.032 1.00 70.81 92 ASP A CA 1
ATOM 732 C C . ASP A 1 92 ? -7.460 -17.772 -4.919 1.00 70.81 92 ASP A C 1
ATOM 734 O O . ASP A 1 92 ? -7.161 -18.952 -4.730 1.00 70.81 92 ASP A O 1
ATOM 738 N N . ALA A 1 93 ? -6.849 -17.058 -5.871 1.00 84.81 93 ALA A N 1
ATOM 739 C CA . ALA A 1 93 ? -5.780 -17.610 -6.696 1.00 84.81 93 ALA A CA 1
ATOM 740 C C . ALA A 1 93 ? -4.485 -17.745 -5.884 1.00 84.81 93 ALA A C 1
ATOM 742 O O . ALA A 1 93 ? -3.902 -16.745 -5.459 1.00 84.81 93 ALA A O 1
ATOM 743 N N . ASP A 1 94 ? -4.008 -18.977 -5.707 1.00 87.38 94 ASP A N 1
ATOM 744 C CA . ASP A 1 94 ? -2.705 -19.211 -5.089 1.00 87.38 94 ASP A CA 1
ATOM 745 C C . ASP A 1 94 ? -1.572 -18.627 -5.949 1.00 87.38 94 ASP A C 1
ATOM 747 O O . ASP A 1 94 ? -1.639 -18.597 -7.183 1.00 87.38 94 ASP A O 1
ATOM 751 N N . VAL A 1 95 ? -0.516 -18.161 -5.287 1.00 91.00 95 VAL A N 1
ATOM 752 C CA . VAL A 1 95 ? 0.660 -17.562 -5.928 1.00 91.00 95 VAL A CA 1
ATOM 753 C C . VAL A 1 95 ? 1.950 -18.185 -5.385 1.00 91.00 95 VAL A C 1
ATOM 755 O O . VAL A 1 95 ? 1.965 -18.696 -4.268 1.00 91.00 95 VAL A O 1
ATOM 758 N N . PRO A 1 96 ? 3.061 -18.157 -6.141 1.00 91.31 96 PRO A N 1
ATOM 759 C CA . PRO A 1 96 ? 4.332 -18.701 -5.683 1.00 91.31 96 PRO A CA 1
ATOM 760 C C . PRO A 1 96 ? 4.828 -18.014 -4.407 1.00 91.31 96 PRO A C 1
ATOM 762 O O . PRO A 1 96 ? 4.764 -16.790 -4.302 1.00 91.31 96 PRO A O 1
ATOM 765 N N . ASP A 1 97 ? 5.426 -18.784 -3.497 1.00 88.19 97 ASP A N 1
ATOM 766 C CA . ASP A 1 97 ? 5.925 -18.284 -2.204 1.00 88.19 97 ASP A CA 1
ATOM 767 C C . ASP A 1 97 ? 6.993 -17.186 -2.348 1.00 88.19 97 ASP A C 1
ATOM 769 O O . ASP A 1 97 ? 7.130 -16.322 -1.490 1.00 88.19 97 ASP A O 1
ATOM 773 N N . LEU A 1 98 ? 7.726 -17.180 -3.467 1.00 88.44 98 LEU A N 1
ATOM 774 C CA . LEU A 1 98 ? 8.758 -16.183 -3.768 1.00 88.44 98 LEU A CA 1
ATOM 775 C C . LEU A 1 98 ? 8.217 -14.915 -4.447 1.00 88.44 98 LEU A C 1
ATOM 777 O O . LEU A 1 98 ? 8.990 -13.992 -4.714 1.00 88.44 98 LEU A O 1
ATOM 781 N N . LEU A 1 99 ? 6.915 -14.830 -4.743 1.00 93.81 99 LEU A N 1
ATOM 782 C CA . LEU A 1 99 ? 6.334 -13.643 -5.374 1.00 93.81 99 LEU A CA 1
ATOM 783 C C . LEU A 1 99 ? 6.589 -12.355 -4.562 1.00 93.81 99 LEU A C 1
ATOM 785 O O . LEU A 1 99 ? 7.053 -11.388 -5.172 1.00 93.81 99 LEU A O 1
ATOM 789 N N . PRO A 1 100 ? 6.393 -12.315 -3.225 1.00 94.06 100 PRO A N 1
ATOM 790 C CA . PRO A 1 100 ? 6.720 -11.136 -2.421 1.00 94.06 100 PRO A CA 1
ATOM 791 C C . PRO A 1 100 ? 8.162 -10.650 -2.611 1.00 94.06 100 PRO A C 1
ATOM 793 O O . PRO A 1 100 ? 8.388 -9.455 -2.788 1.00 94.06 100 PRO A O 1
ATOM 796 N N . LEU A 1 101 ? 9.141 -11.561 -2.672 1.00 91.44 101 LEU A N 1
ATOM 797 C CA . LEU A 1 101 ? 10.548 -11.208 -2.877 1.00 91.44 101 LEU A CA 1
ATOM 798 C C . LEU A 1 101 ? 10.775 -10.481 -4.212 1.00 91.44 101 LEU A C 1
ATOM 800 O O . LEU A 1 101 ? 11.482 -9.473 -4.258 1.00 91.44 101 LEU A O 1
ATOM 804 N N . HIS A 1 102 ? 10.165 -10.957 -5.300 1.00 93.56 102 HIS A N 1
ATOM 805 C CA . HIS A 1 102 ? 10.257 -10.284 -6.599 1.00 93.56 102 HIS A CA 1
ATOM 806 C C . HIS A 1 102 ? 9.632 -8.885 -6.567 1.00 93.56 102 HIS A C 1
ATOM 808 O O . HIS A 1 102 ? 10.193 -7.948 -7.142 1.00 93.56 102 HIS A O 1
ATOM 814 N N . VAL A 1 103 ? 8.510 -8.727 -5.864 1.00 95.69 103 VAL A N 1
ATOM 815 C CA . VAL A 1 103 ? 7.836 -7.433 -5.711 1.00 95.69 103 VAL A CA 1
ATOM 816 C C . VAL A 1 103 ? 8.694 -6.461 -4.902 1.00 95.69 103 VAL A C 1
ATOM 818 O O . VAL A 1 103 ? 8.899 -5.327 -5.333 1.00 95.69 103 VAL A O 1
ATOM 821 N N . TRP A 1 104 ? 9.278 -6.902 -3.787 1.00 93.88 104 TRP A N 1
ATOM 822 C CA . TRP A 1 104 ? 10.172 -6.070 -2.980 1.00 93.88 104 TRP A CA 1
ATOM 823 C C . TRP A 1 104 ? 11.405 -5.604 -3.751 1.00 93.88 104 TRP A C 1
ATOM 825 O O . TRP A 1 104 ? 11.774 -4.431 -3.670 1.00 93.88 104 TRP A O 1
ATOM 835 N N . ARG A 1 105 ? 12.010 -6.483 -4.559 1.00 92.00 105 ARG A N 1
ATOM 836 C CA . ARG A 1 105 ? 13.116 -6.106 -5.453 1.00 92.00 105 ARG A CA 1
ATOM 837 C C . ARG A 1 105 ? 12.694 -5.005 -6.424 1.00 92.00 105 ARG A C 1
ATOM 839 O O . ARG A 1 105 ? 13.432 -4.039 -6.595 1.00 92.00 105 ARG A O 1
ATOM 846 N N . ALA A 1 106 ? 11.508 -5.114 -7.020 1.00 94.75 106 ALA A N 1
ATOM 847 C CA . ALA A 1 106 ? 10.994 -4.088 -7.921 1.00 94.75 106 ALA A CA 1
ATOM 848 C C . ALA A 1 106 ? 10.737 -2.752 -7.204 1.00 94.75 106 ALA A C 1
ATOM 850 O O . ALA A 1 106 ? 11.133 -1.711 -7.729 1.00 94.75 106 ALA A O 1
ATOM 851 N N . ILE A 1 107 ? 10.161 -2.773 -5.995 1.00 94.62 107 ILE A N 1
ATOM 852 C CA . ILE A 1 107 ? 9.963 -1.570 -5.168 1.00 94.62 107 ILE A CA 1
ATOM 853 C C . ILE A 1 107 ? 11.304 -0.889 -4.886 1.00 94.62 107 ILE A C 1
ATOM 855 O O . ILE A 1 107 ? 11.438 0.306 -5.117 1.00 94.62 107 ILE A O 1
ATOM 859 N N . ILE A 1 108 ? 12.315 -1.622 -4.418 1.00 89.81 108 ILE A N 1
ATOM 860 C CA . ILE A 1 108 ? 13.613 -1.030 -4.048 1.00 89.81 108 ILE A CA 1
ATOM 861 C C . ILE A 1 108 ? 14.282 -0.357 -5.238 1.00 89.81 108 ILE A C 1
ATOM 863 O O . ILE A 1 108 ? 14.847 0.729 -5.105 1.00 89.81 108 ILE A O 1
ATOM 867 N N . VAL A 1 109 ? 14.227 -0.998 -6.404 1.00 90.50 109 VAL A N 1
ATOM 868 C CA . VAL A 1 109 ? 14.869 -0.458 -7.599 1.00 90.50 109 VAL A CA 1
ATOM 869 C C . VAL A 1 109 ? 14.067 0.725 -8.145 1.00 90.50 109 VAL A C 1
ATOM 871 O O . VAL A 1 109 ? 14.673 1.728 -8.512 1.00 90.50 109 VAL A O 1
ATOM 874 N N . HIS A 1 110 ? 12.733 0.662 -8.158 1.00 93.75 110 HIS A N 1
ATOM 875 C CA . HIS A 1 110 ? 11.881 1.591 -8.914 1.00 93.75 110 HIS A CA 1
ATOM 876 C C . HIS A 1 110 ? 10.820 2.314 -8.071 1.00 93.75 110 HIS A C 1
ATOM 878 O O . HIS A 1 110 ? 9.752 2.645 -8.580 1.00 93.75 110 HIS A O 1
ATOM 884 N N . ASN A 1 111 ? 11.103 2.616 -6.800 1.00 92.44 111 ASN A N 1
ATOM 885 C CA . ASN A 1 111 ? 10.164 3.317 -5.908 1.00 92.44 111 ASN A CA 1
ATOM 886 C C . ASN A 1 111 ? 9.770 4.731 -6.370 1.00 92.44 111 ASN A C 1
ATOM 888 O O . ASN A 1 111 ? 8.868 5.321 -5.791 1.00 92.44 111 ASN A O 1
ATOM 892 N N . GLU A 1 112 ? 10.433 5.298 -7.377 1.00 92.38 112 GLU A N 1
ATOM 893 C CA . GLU A 1 112 ? 10.085 6.585 -7.989 1.00 92.38 112 GLU A CA 1
ATOM 894 C C . GLU A 1 112 ? 8.975 6.468 -9.054 1.00 92.38 112 GLU A C 1
ATOM 896 O O . GLU A 1 112 ? 8.461 7.482 -9.533 1.00 92.38 112 GLU A O 1
ATOM 901 N N . ASN A 1 113 ? 8.610 5.248 -9.460 1.00 94.81 113 ASN A N 1
ATOM 902 C CA . ASN A 1 113 ? 7.564 4.992 -10.444 1.00 94.81 113 ASN A CA 1
ATOM 903 C C . ASN A 1 113 ? 6.239 4.644 -9.7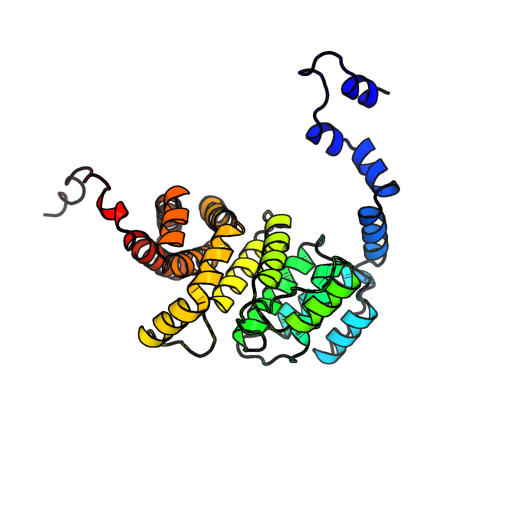47 1.00 94.81 113 ASN A C 1
ATOM 905 O O . ASN A 1 113 ? 6.135 3.631 -9.055 1.00 94.81 113 ASN A O 1
ATOM 909 N N . SER A 1 114 ? 5.211 5.467 -9.961 1.00 96.75 114 SER A N 1
ATOM 910 C CA . SER A 1 114 ? 3.901 5.285 -9.330 1.00 96.75 114 SER A CA 1
ATOM 911 C C . SER A 1 114 ? 3.161 4.032 -9.803 1.00 96.75 114 SER A C 1
ATOM 913 O O . SER A 1 114 ? 2.428 3.454 -9.010 1.00 96.75 114 SER A O 1
ATOM 915 N N . LEU A 1 115 ? 3.380 3.558 -11.037 1.00 96.88 115 LEU A N 1
ATOM 916 C CA . LEU A 1 115 ? 2.800 2.297 -11.522 1.00 96.88 115 LEU A CA 1
ATOM 917 C C . LEU A 1 115 ? 3.439 1.090 -10.831 1.00 96.88 115 LEU A C 1
ATOM 919 O O . LEU A 1 115 ? 2.752 0.126 -10.500 1.00 96.88 115 LEU A O 1
ATOM 923 N N . VAL A 1 116 ? 4.750 1.148 -10.567 1.00 97.44 116 VAL A N 1
ATOM 924 C CA . VAL A 1 116 ? 5.411 0.131 -9.736 1.00 97.44 116 VAL A CA 1
ATOM 925 C C . VAL A 1 116 ? 4.798 0.138 -8.342 1.00 97.44 116 VAL A C 1
ATOM 927 O O . VAL A 1 116 ? 4.424 -0.926 -7.862 1.00 97.44 116 VAL A O 1
ATOM 930 N N . ALA A 1 117 ? 4.637 1.310 -7.720 1.00 98.00 117 ALA A N 1
ATOM 931 C CA . ALA A 1 117 ? 4.009 1.422 -6.405 1.00 98.00 117 ALA A CA 1
ATOM 932 C C . ALA A 1 117 ? 2.573 0.864 -6.400 1.00 98.00 117 ALA A C 1
ATOM 934 O O . ALA A 1 117 ? 2.248 0.020 -5.568 1.00 98.00 117 ALA A O 1
ATOM 935 N N . GLU A 1 118 ? 1.742 1.279 -7.359 1.00 97.75 118 GLU A N 1
ATOM 936 C CA . GLU A 1 118 ? 0.345 0.861 -7.506 1.00 97.75 118 GLU A CA 1
ATOM 937 C C . GLU A 1 118 ? 0.223 -0.662 -7.569 1.00 97.75 118 GLU A C 1
ATOM 939 O O . GLU A 1 118 ? -0.480 -1.264 -6.752 1.00 97.75 118 GLU A O 1
ATOM 944 N N . HIS A 1 119 ? 0.913 -1.295 -8.519 1.00 98.31 119 HIS A N 1
ATOM 945 C CA . HIS A 1 119 ? 0.773 -2.728 -8.754 1.00 98.31 119 HIS A CA 1
ATOM 946 C C . HIS A 1 119 ? 1.497 -3.563 -7.700 1.00 98.31 119 HIS A C 1
ATOM 948 O O . HIS A 1 119 ? 0.999 -4.619 -7.317 1.00 98.31 119 HIS A O 1
ATOM 954 N N . ALA A 1 120 ? 2.631 -3.094 -7.177 1.00 98.06 120 ALA A N 1
ATOM 955 C CA . ALA A 1 120 ? 3.329 -3.785 -6.101 1.00 98.06 120 ALA A CA 1
ATOM 956 C C . ALA A 1 120 ? 2.471 -3.872 -4.832 1.00 98.06 120 ALA A C 1
ATOM 958 O O . ALA A 1 120 ? 2.364 -4.948 -4.246 1.00 98.06 120 ALA A O 1
ATOM 959 N N . LEU A 1 121 ? 1.809 -2.778 -4.439 1.00 98.00 121 LEU A N 1
ATOM 960 C CA . LEU A 1 121 ? 0.906 -2.767 -3.284 1.00 98.00 121 LEU A CA 1
ATOM 961 C C . LEU A 1 121 ? -0.274 -3.726 -3.476 1.00 98.00 121 LEU A C 1
ATOM 963 O O . LEU A 1 121 ? -0.595 -4.478 -2.558 1.00 98.00 121 LEU A O 1
ATOM 967 N N . ALA A 1 122 ? -0.868 -3.757 -4.673 1.00 96.94 122 ALA A N 1
ATOM 968 C CA . ALA A 1 122 ? -1.944 -4.695 -4.996 1.00 96.94 122 ALA A CA 1
ATOM 969 C C . ALA A 1 122 ? -1.489 -6.162 -4.894 1.00 96.94 122 ALA A C 1
ATOM 971 O O . ALA A 1 122 ? -2.185 -6.991 -4.307 1.00 96.94 122 ALA A O 1
ATOM 972 N N . ILE A 1 123 ? -0.302 -6.486 -5.417 1.00 97.38 123 ILE A N 1
ATOM 973 C CA . ILE A 1 123 ? 0.244 -7.848 -5.353 1.00 97.38 123 ILE A CA 1
ATOM 974 C C . ILE A 1 123 ? 0.558 -8.242 -3.906 1.00 97.38 123 ILE A C 1
ATOM 976 O O . ILE A 1 123 ? 0.216 -9.346 -3.494 1.00 97.38 123 ILE A O 1
ATOM 980 N N . LEU A 1 124 ? 1.171 -7.359 -3.112 1.00 96.31 124 LEU A N 1
ATOM 981 C CA . LEU A 1 124 ? 1.467 -7.638 -1.700 1.00 96.31 124 LEU A CA 1
ATOM 982 C C . LEU A 1 124 ? 0.187 -7.810 -0.871 1.00 96.31 124 LEU A C 1
ATOM 984 O O . LEU A 1 124 ? 0.145 -8.674 0.008 1.00 96.31 124 LEU A O 1
ATOM 988 N N . ALA A 1 125 ? -0.869 -7.045 -1.170 1.00 94.31 125 ALA A N 1
ATOM 989 C CA . ALA A 1 125 ? -2.182 -7.244 -0.562 1.00 94.31 125 ALA A CA 1
ATOM 990 C C . ALA A 1 125 ? -2.706 -8.654 -0.866 1.00 94.31 125 ALA A C 1
ATOM 992 O O . ALA A 1 125 ? -3.056 -9.390 0.055 1.00 94.31 125 ALA A O 1
ATOM 993 N N . HIS A 1 126 ? -2.661 -9.075 -2.133 1.00 94.19 126 HIS A N 1
ATOM 994 C CA . HIS A 1 126 ? -3.063 -10.424 -2.543 1.00 94.19 126 HIS A CA 1
ATOM 995 C C . HIS A 1 126 ? -2.233 -11.517 -1.861 1.00 94.19 126 HIS A C 1
ATOM 997 O O . HIS A 1 126 ? -2.795 -12.433 -1.267 1.00 94.19 126 HIS A O 1
ATOM 1003 N N . CYS A 1 127 ? -0.902 -11.393 -1.862 1.00 93.50 127 CYS A N 1
ATOM 1004 C CA . CYS A 1 127 ? -0.002 -12.313 -1.160 1.00 93.50 127 CYS A CA 1
ATOM 1005 C C . CYS A 1 127 ? -0.337 -12.424 0.335 1.00 93.50 127 CYS A C 1
ATOM 1007 O O . CYS A 1 127 ? -0.213 -13.499 0.915 1.00 93.50 127 CYS A O 1
ATOM 1009 N N . THR A 1 128 ? -0.783 -11.335 0.963 1.00 91.75 128 THR A N 1
ATOM 1010 C CA . THR A 1 128 ? -1.231 -11.342 2.362 1.00 91.75 128 THR A CA 1
ATOM 1011 C C . THR A 1 128 ? -2.545 -12.108 2.518 1.00 91.75 128 THR A C 1
ATOM 1013 O O . THR A 1 128 ? -2.649 -12.968 3.392 1.00 91.75 128 THR A O 1
ATOM 1016 N N . VAL A 1 129 ? -3.520 -11.860 1.637 1.00 89.31 129 VAL A N 1
ATOM 1017 C CA . VAL A 1 129 ? -4.832 -12.533 1.639 1.00 89.31 129 VAL A CA 1
ATOM 1018 C C . VAL A 1 129 ? -4.708 -14.042 1.422 1.00 89.31 129 VAL A C 1
ATOM 1020 O O . VAL A 1 129 ? -5.410 -14.814 2.067 1.00 89.31 129 VAL A O 1
ATOM 1023 N N . VAL A 1 130 ? -3.800 -14.490 0.558 1.00 89.81 130 VAL A N 1
ATOM 1024 C CA . VAL A 1 130 ? -3.586 -15.927 0.308 1.00 89.81 130 VAL A CA 1
ATOM 1025 C C . VAL A 1 130 ? -2.559 -16.564 1.252 1.00 89.81 130 VAL A C 1
ATOM 1027 O O . VAL A 1 130 ? -2.131 -17.696 1.041 1.00 89.81 130 VAL A O 1
ATOM 1030 N N . GLY A 1 131 ? -2.151 -15.852 2.308 1.00 88.62 131 GLY A N 1
ATOM 1031 C CA . GLY A 1 131 ? -1.309 -16.401 3.371 1.00 88.62 131 GLY A CA 1
ATOM 1032 C C . GLY A 1 131 ? 0.155 -16.626 2.988 1.00 88.62 131 GLY A C 1
ATOM 1033 O O . GLY A 1 131 ? 0.818 -17.439 3.620 1.00 88.62 131 GLY A O 1
ATOM 1034 N N . LYS A 1 132 ? 0.675 -15.919 1.980 1.00 90.25 132 LYS A N 1
ATOM 1035 C CA . LYS A 1 132 ? 2.107 -15.914 1.615 1.00 90.25 132 LYS A CA 1
ATOM 1036 C C . LYS A 1 132 ? 2.923 -14.895 2.401 1.00 90.25 132 LYS A C 1
ATOM 1038 O O . LYS A 1 132 ? 4.149 -14.909 2.341 1.00 90.25 132 LYS A O 1
ATOM 1043 N N . MET A 1 133 ? 2.248 -13.994 3.113 1.00 90.44 133 MET A N 1
ATOM 1044 C CA . MET A 1 133 ? 2.879 -13.039 4.016 1.00 90.44 133 MET A CA 1
ATOM 1045 C C . MET A 1 133 ? 2.282 -13.135 5.416 1.00 90.44 133 MET A C 1
ATOM 1047 O O . MET A 1 133 ? 1.067 -13.258 5.574 1.00 90.44 133 MET A O 1
ATOM 1051 N N . HIS A 1 134 ? 3.135 -13.051 6.437 1.00 86.12 134 HIS A N 1
ATOM 1052 C CA . HIS A 1 134 ? 2.749 -13.265 7.831 1.00 86.12 134 HIS A CA 1
ATOM 1053 C C . HIS A 1 134 ? 3.201 -12.129 8.741 1.00 86.12 134 HIS A C 1
ATOM 1055 O O . HIS A 1 134 ? 4.281 -11.577 8.580 1.00 86.12 134 HIS A O 1
ATOM 1061 N N . LEU A 1 135 ? 2.396 -11.810 9.750 1.00 86.62 135 LEU A N 1
ATOM 1062 C CA . LEU A 1 135 ? 2.786 -10.867 10.794 1.00 86.62 135 LEU A CA 1
ATOM 1063 C C . LEU A 1 135 ? 3.802 -11.501 11.751 1.00 86.62 135 LEU A C 1
ATOM 1065 O O . LEU A 1 135 ? 3.486 -12.478 12.434 1.00 86.62 135 LEU A O 1
ATOM 1069 N N . GLU A 1 136 ? 4.985 -10.901 11.858 1.00 81.88 136 GLU A N 1
ATOM 1070 C CA . GLU A 1 136 ? 6.035 -11.300 12.803 1.00 81.88 136 GLU A CA 1
ATOM 1071 C C . GLU A 1 136 ? 6.591 -10.060 13.521 1.00 81.88 136 GLU A C 1
ATOM 1073 O O . GLU A 1 136 ? 6.611 -8.954 12.976 1.00 81.88 136 GLU A O 1
ATOM 1078 N N . GLU A 1 137 ? 7.029 -10.214 14.773 1.00 67.69 137 GLU A N 1
ATOM 1079 C CA . GLU A 1 137 ? 7.806 -9.152 15.414 1.00 67.69 137 GLU A CA 1
ATOM 1080 C C . GLU A 1 137 ? 9.163 -9.026 14.709 1.00 67.69 137 GLU A C 1
ATOM 1082 O O . GLU A 1 137 ? 9.768 -10.021 14.314 1.00 67.69 137 GLU A O 1
ATOM 1087 N N . ALA A 1 138 ? 9.649 -7.794 14.529 1.00 59.00 138 ALA A N 1
ATOM 1088 C CA . ALA A 1 138 ? 10.939 -7.578 13.886 1.00 59.00 138 ALA A CA 1
ATOM 1089 C C . ALA A 1 138 ? 12.035 -8.292 14.693 1.00 59.00 138 ALA A C 1
ATOM 1091 O O . ALA A 1 138 ? 12.239 -7.987 15.872 1.00 59.00 138 ALA A O 1
ATOM 1092 N N . LYS A 1 139 ? 12.752 -9.231 14.064 1.00 58.62 139 LYS A N 1
ATOM 1093 C CA . LYS A 1 139 ? 13.927 -9.854 14.682 1.00 58.62 139 LYS A CA 1
ATOM 1094 C C . LYS A 1 139 ? 14.944 -8.753 14.970 1.00 58.62 139 LYS A C 1
ATOM 1096 O O . LYS A 1 139 ? 15.237 -7.931 14.105 1.00 58.62 139 LYS A O 1
ATOM 1101 N N . SER A 1 140 ? 15.438 -8.701 16.205 1.00 50.25 140 SER A N 1
ATOM 1102 C CA . SER A 1 140 ? 16.380 -7.667 16.629 1.00 50.25 140 SER A CA 1
ATOM 1103 C C . SER A 1 140 ? 17.663 -7.772 15.802 1.00 50.25 140 SER A C 1
ATOM 1105 O O . SER A 1 140 ? 18.443 -8.706 15.971 1.00 50.25 140 SER A O 1
ATOM 1107 N N . THR A 1 141 ? 17.900 -6.813 14.909 1.00 51.00 141 THR A N 1
ATOM 1108 C CA . THR A 1 141 ? 19.123 -6.708 14.097 1.00 51.00 141 THR A CA 1
ATOM 1109 C C . THR A 1 141 ? 20.266 -6.087 14.909 1.00 51.00 141 THR A C 1
ATOM 1111 O O . THR A 1 141 ? 20.975 -5.204 14.431 1.00 51.00 141 THR A O 1
ATOM 1114 N N . ALA A 1 142 ? 20.441 -6.508 16.165 1.00 41.12 142 ALA A N 1
ATOM 1115 C CA . ALA A 1 142 ? 21.319 -5.873 17.153 1.00 41.12 142 ALA A CA 1
ATOM 1116 C C . ALA A 1 142 ? 22.835 -6.006 16.880 1.00 41.12 142 ALA A C 1
ATOM 1118 O O . ALA A 1 142 ? 23.628 -5.796 17.791 1.00 41.12 142 ALA A O 1
ATOM 1119 N N . SER A 1 143 ? 23.275 -6.341 15.664 1.00 43.66 143 SER A N 1
ATOM 1120 C CA . SER A 1 143 ? 24.700 -6.599 15.404 1.00 43.66 143 SER A CA 1
ATOM 1121 C C . SER A 1 143 ? 25.261 -6.084 14.081 1.00 43.66 143 SER A C 1
ATOM 1123 O O . SER A 1 143 ? 26.477 -6.131 13.918 1.00 43.66 143 SER A O 1
ATOM 1125 N N . MET A 1 144 ? 24.460 -5.618 13.124 1.00 46.34 144 MET A N 1
ATOM 1126 C CA . MET A 1 144 ? 24.981 -5.430 11.765 1.00 46.34 144 MET A CA 1
ATOM 1127 C C . MET A 1 144 ? 24.855 -3.971 11.338 1.00 46.34 144 MET A C 1
ATOM 1129 O O . MET A 1 144 ? 23.759 -3.421 11.273 1.00 46.34 144 MET A O 1
ATOM 1133 N N . GLY A 1 145 ? 26.008 -3.334 11.119 1.00 50.12 145 GLY A N 1
ATOM 1134 C CA . GLY A 1 145 ? 26.123 -1.932 10.722 1.00 50.12 145 GLY A CA 1
ATOM 1135 C C . GLY A 1 145 ? 25.404 -1.597 9.404 1.00 50.12 145 GLY A C 1
ATOM 1136 O O . GLY A 1 145 ? 24.980 -2.497 8.668 1.00 50.12 145 GLY A O 1
ATOM 1137 N N . PRO A 1 146 ? 25.249 -0.294 9.103 1.00 50.34 146 PRO A N 1
ATOM 1138 C CA . PRO A 1 146 ? 24.460 0.191 7.979 1.00 50.34 146 PRO A CA 1
ATOM 1139 C C . PRO A 1 146 ? 25.250 0.037 6.676 1.00 50.34 146 PRO A C 1
ATOM 1141 O O . PRO A 1 146 ? 25.876 0.980 6.195 1.00 50.34 146 PRO A O 1
ATOM 1144 N N . ASN A 1 147 ? 25.225 -1.160 6.096 1.00 59.84 147 ASN A N 1
ATOM 1145 C CA . ASN A 1 147 ? 25.803 -1.426 4.784 1.00 59.84 147 ASN A CA 1
ATOM 1146 C C . ASN A 1 147 ? 24.664 -1.844 3.834 1.00 59.84 147 ASN A C 1
ATOM 1148 O O . ASN A 1 147 ? 23.731 -2.532 4.249 1.00 59.84 147 ASN A O 1
ATOM 1152 N N . GLU A 1 148 ? 24.716 -1.436 2.559 1.00 56.81 148 GLU A N 1
ATOM 1153 C CA . GLU A 1 148 ? 23.669 -1.738 1.557 1.00 56.81 148 GLU A CA 1
ATOM 1154 C C . GLU A 1 148 ? 23.411 -3.248 1.394 1.00 56.81 148 GLU A C 1
ATOM 1156 O O . GLU A 1 148 ? 22.275 -3.670 1.178 1.00 56.81 148 GLU A O 1
ATOM 1161 N N . THR A 1 149 ? 24.445 -4.074 1.567 1.00 58.31 149 THR A N 1
ATOM 1162 C CA . THR A 1 149 ? 24.355 -5.540 1.568 1.00 58.31 149 THR A CA 1
ATOM 1163 C C . THR A 1 149 ? 23.488 -6.058 2.714 1.00 58.31 149 THR A C 1
ATOM 1165 O O . THR A 1 149 ? 22.602 -6.876 2.487 1.00 58.31 149 THR A O 1
ATOM 1168 N N . THR A 1 150 ? 23.659 -5.504 3.918 1.00 63.12 150 THR A N 1
ATOM 1169 C CA . THR A 1 150 ? 22.871 -5.858 5.106 1.00 63.12 150 THR A CA 1
ATOM 1170 C C . THR A 1 150 ? 21.386 -5.556 4.900 1.00 63.12 150 THR A C 1
ATOM 1172 O O . THR A 1 150 ? 20.528 -6.302 5.366 1.00 63.12 150 THR A O 1
ATOM 1175 N N . PHE A 1 151 ? 21.062 -4.473 4.184 1.00 63.72 151 PHE A N 1
ATOM 1176 C CA . PHE A 1 151 ? 19.681 -4.103 3.869 1.00 63.72 151 PHE A CA 1
ATOM 1177 C C . PHE A 1 151 ? 19.022 -5.107 2.914 1.00 63.72 151 PHE A C 1
ATOM 1179 O O . PHE A 1 151 ? 17.894 -5.531 3.160 1.00 63.72 151 PHE A O 1
ATOM 1186 N N . LEU A 1 152 ? 19.725 -5.523 1.856 1.00 63.38 152 LEU A N 1
ATOM 1187 C 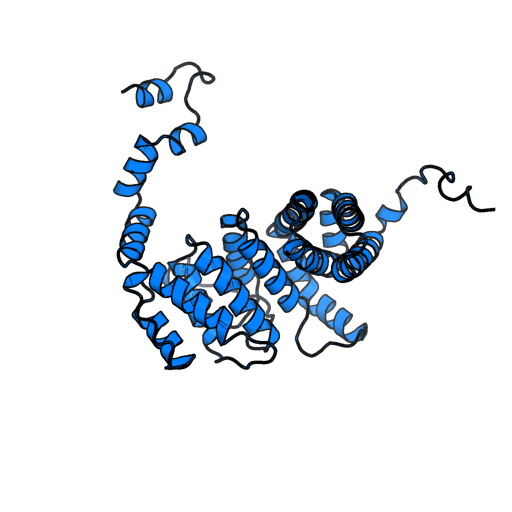CA . LEU A 1 152 ? 19.217 -6.514 0.901 1.00 63.38 152 LEU A CA 1
ATOM 1188 C C . LEU A 1 152 ? 19.053 -7.901 1.534 1.00 63.38 152 LEU A C 1
ATOM 1190 O O . LEU A 1 152 ? 18.048 -8.559 1.282 1.00 63.38 152 LEU A O 1
ATOM 1194 N N . GLU A 1 153 ? 19.989 -8.323 2.384 1.00 63.88 153 GLU A N 1
ATOM 1195 C CA . GLU A 1 153 ? 19.895 -9.582 3.138 1.00 63.88 153 GLU A CA 1
ATOM 1196 C C . GLU A 1 153 ? 18.720 -9.549 4.120 1.00 63.88 153 GLU A C 1
ATOM 1198 O O . GLU A 1 153 ? 17.867 -10.433 4.101 1.00 63.88 153 GLU A O 1
ATOM 1203 N N . THR A 1 154 ? 18.584 -8.458 4.879 1.00 67.69 154 THR A N 1
ATOM 1204 C CA . THR A 1 154 ? 17.448 -8.254 5.789 1.00 67.69 154 THR A CA 1
ATOM 1205 C C . THR A 1 154 ? 16.122 -8.253 5.031 1.00 67.69 154 THR A C 1
ATOM 1207 O O . THR A 1 154 ? 15.120 -8.753 5.535 1.00 67.69 154 THR A O 1
ATOM 1210 N N . LEU A 1 155 ? 16.073 -7.697 3.823 1.00 66.81 155 LEU A N 1
ATOM 1211 C CA . LEU A 1 155 ? 14.869 -7.708 3.003 1.00 66.81 155 LEU A CA 1
ATOM 1212 C C . LEU A 1 155 ? 14.533 -9.110 2.492 1.00 66.81 155 LEU A C 1
ATOM 1214 O O . LEU A 1 155 ? 13.363 -9.480 2.499 1.00 66.81 155 LEU A O 1
ATOM 1218 N N . ILE A 1 156 ? 15.525 -9.885 2.049 1.00 70.75 156 ILE A N 1
ATOM 1219 C CA . ILE A 1 156 ? 15.316 -11.279 1.635 1.00 70.75 156 ILE A CA 1
ATOM 1220 C C . ILE A 1 156 ? 14.731 -12.069 2.807 1.00 70.75 156 ILE A C 1
ATOM 1222 O O . ILE A 1 156 ? 13.684 -12.702 2.650 1.00 70.75 156 ILE A O 1
ATOM 1226 N N . ASP A 1 157 ? 15.332 -11.925 3.988 1.00 68.50 157 ASP A N 1
ATOM 1227 C CA . ASP A 1 157 ? 14.896 -12.582 5.221 1.00 68.50 157 ASP A CA 1
ATOM 1228 C C . ASP A 1 157 ? 13.491 -12.149 5.663 1.00 68.50 157 ASP A C 1
ATOM 1230 O O . ASP A 1 157 ? 12.756 -12.935 6.258 1.00 68.50 157 ASP A O 1
ATOM 1234 N N . ASN A 1 158 ? 13.096 -10.909 5.355 1.00 71.94 158 ASN A N 1
ATOM 1235 C CA . ASN A 1 158 ? 11.785 -10.350 5.691 1.00 71.94 158 ASN A CA 1
ATOM 1236 C C . ASN A 1 158 ? 10.788 -10.357 4.526 1.00 71.94 158 ASN A C 1
ATOM 1238 O O . ASN A 1 158 ? 9.692 -9.817 4.660 1.00 71.94 158 ASN A O 1
ATOM 1242 N N . SER A 1 159 ? 11.131 -10.955 3.384 1.00 81.56 159 SER A N 1
ATOM 1243 C CA . SER A 1 159 ? 10.341 -10.811 2.155 1.00 81.56 159 SER A CA 1
ATOM 1244 C C . SER A 1 159 ? 8.917 -11.359 2.285 1.00 81.56 159 SER A C 1
ATOM 1246 O O . SER A 1 159 ? 8.012 -10.868 1.612 1.00 81.56 159 SER A O 1
ATOM 1248 N N . THR A 1 160 ? 8.705 -12.307 3.198 1.00 86.94 160 THR A N 1
ATOM 1249 C CA . THR A 1 160 ? 7.417 -12.939 3.518 1.00 86.94 160 THR A CA 1
ATOM 1250 C C . THR A 1 160 ? 6.827 -12.476 4.853 1.00 86.94 160 THR A C 1
ATOM 1252 O O . THR A 1 160 ? 5.868 -13.076 5.340 1.00 86.94 160 THR A O 1
ATOM 1255 N N . PHE A 1 161 ? 7.377 -11.433 5.479 1.00 88.44 161 PHE A N 1
ATOM 1256 C CA . PHE A 1 161 ? 6.952 -10.992 6.806 1.00 88.44 161 P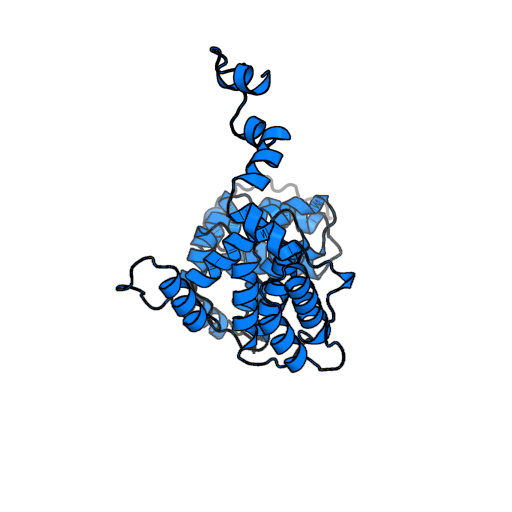HE A CA 1
ATOM 1257 C C . PHE A 1 161 ? 6.516 -9.533 6.829 1.00 88.44 161 PHE A C 1
ATOM 1259 O O . PHE A 1 161 ? 7.136 -8.659 6.235 1.00 88.44 161 PHE A O 1
ATOM 1266 N N . TRP A 1 162 ? 5.456 -9.272 7.584 1.00 90.25 162 TRP A N 1
ATOM 1267 C CA . TRP A 1 162 ? 5.013 -7.943 7.959 1.00 90.25 162 TRP A CA 1
ATOM 1268 C C . TRP A 1 162 ? 5.545 -7.604 9.347 1.00 90.25 162 TRP A C 1
ATOM 1270 O O . TRP A 1 162 ? 5.093 -8.158 10.349 1.00 90.25 162 TRP A O 1
ATOM 1280 N N . ASN A 1 163 ? 6.492 -6.672 9.400 1.00 86.94 163 ASN A N 1
ATOM 1281 C CA . ASN A 1 163 ? 7.080 -6.135 10.621 1.00 86.94 163 ASN A CA 1
ATOM 1282 C C . ASN A 1 163 ? 7.360 -4.628 10.487 1.00 86.94 163 ASN A C 1
ATOM 1284 O O . ASN A 1 163 ? 7.049 -4.004 9.472 1.00 86.94 163 ASN A O 1
ATOM 1288 N N . ALA A 1 164 ? 7.948 -4.020 11.522 1.00 85.50 164 ALA A N 1
ATOM 1289 C CA . ALA A 1 164 ? 8.201 -2.580 11.546 1.00 85.50 164 ALA A CA 1
ATOM 1290 C C . ALA A 1 164 ? 9.012 -2.072 10.336 1.00 85.50 164 ALA A C 1
ATOM 1292 O O . ALA A 1 164 ? 8.712 -0.995 9.830 1.00 85.50 164 ALA A O 1
ATOM 1293 N N . ASN A 1 165 ? 9.981 -2.845 9.836 1.00 85.06 165 ASN A N 1
ATOM 1294 C CA . ASN A 1 165 ? 10.813 -2.433 8.704 1.00 85.06 165 ASN A CA 1
ATOM 1295 C C . ASN A 1 165 ? 10.012 -2.446 7.400 1.00 85.06 165 ASN A C 1
ATOM 1297 O O . ASN A 1 165 ? 10.000 -1.457 6.671 1.00 85.06 165 ASN A O 1
ATOM 1301 N N . THR A 1 166 ? 9.285 -3.532 7.126 1.00 89.38 166 THR A N 1
ATOM 1302 C CA . THR A 1 166 ? 8.466 -3.634 5.909 1.00 89.38 166 THR A CA 1
ATOM 1303 C C . THR A 1 166 ? 7.320 -2.625 5.914 1.00 89.38 166 THR A C 1
ATOM 1305 O O . THR A 1 166 ? 6.995 -2.074 4.868 1.00 89.38 166 THR A O 1
ATOM 1308 N N . PHE A 1 167 ? 6.736 -2.315 7.078 1.00 92.00 167 PHE A N 1
ATOM 1309 C CA . PHE A 1 167 ? 5.731 -1.252 7.171 1.00 92.00 167 PHE A CA 1
ATOM 1310 C C . PHE A 1 167 ? 6.306 0.134 6.938 1.00 92.00 167 PHE A C 1
ATOM 1312 O O . PHE A 1 167 ? 5.647 0.927 6.274 1.00 92.00 167 PHE A O 1
ATOM 1319 N N . GLN A 1 168 ? 7.519 0.418 7.420 1.00 91.12 168 GLN A N 1
ATOM 1320 C CA . GLN A 1 168 ? 8.179 1.683 7.109 1.00 91.12 168 GLN A CA 1
ATOM 1321 C C . GLN A 1 168 ? 8.422 1.811 5.601 1.00 91.12 168 GLN A C 1
ATOM 1323 O O . GLN A 1 168 ? 8.105 2.838 5.018 1.00 91.12 168 GLN A O 1
ATOM 1328 N N . MET A 1 169 ? 8.882 0.742 4.941 1.00 91.56 169 MET A N 1
ATOM 1329 C CA . MET A 1 169 ? 9.077 0.749 3.487 1.00 91.56 169 MET A CA 1
ATOM 1330 C C . MET A 1 169 ? 7.779 1.014 2.714 1.00 91.56 169 MET A C 1
ATOM 1332 O O . MET A 1 169 ? 7.784 1.772 1.745 1.00 91.56 169 MET A O 1
ATOM 1336 N N . ILE A 1 170 ? 6.667 0.394 3.124 1.00 95.25 170 ILE A N 1
ATOM 1337 C CA . ILE A 1 170 ? 5.355 0.641 2.510 1.00 95.25 170 ILE A CA 1
ATOM 1338 C C . ILE A 1 170 ? 4.848 2.048 2.823 1.00 95.25 170 ILE A C 1
ATOM 1340 O O . ILE A 1 170 ? 4.298 2.689 1.931 1.00 95.25 170 ILE A O 1
ATOM 1344 N N . TYR A 1 171 ? 5.050 2.546 4.045 1.00 96.44 171 TYR A N 1
ATOM 1345 C CA . TYR A 1 171 ? 4.712 3.920 4.406 1.00 96.44 171 TYR A CA 1
ATOM 1346 C C . TYR A 1 171 ? 5.436 4.913 3.494 1.00 96.44 171 TYR A C 1
ATOM 1348 O O . TYR A 1 171 ? 4.771 5.694 2.819 1.00 96.44 171 TYR A O 1
ATOM 1356 N N . ASP A 1 172 ? 6.764 4.814 3.393 1.00 95.50 172 ASP A N 1
ATOM 1357 C CA . ASP A 1 172 ? 7.588 5.709 2.573 1.00 95.50 172 ASP A CA 1
ATOM 1358 C C . ASP A 1 172 ? 7.164 5.661 1.094 1.00 95.50 172 ASP A C 1
ATOM 1360 O O . ASP A 1 172 ? 7.156 6.678 0.397 1.00 95.50 172 ASP A O 1
ATOM 1364 N N . LEU A 1 173 ? 6.795 4.473 0.597 1.00 97.00 173 LEU A N 1
ATOM 1365 C CA . LEU A 1 173 ? 6.310 4.284 -0.769 1.00 97.00 173 LEU A CA 1
ATOM 1366 C C . LEU A 1 173 ? 4.947 4.953 -0.995 1.00 97.00 173 LEU A C 1
ATOM 1368 O O . LEU A 1 173 ? 4.767 5.637 -2.003 1.00 97.00 173 LEU A O 1
ATOM 1372 N N . ILE A 1 174 ? 3.993 4.761 -0.080 1.00 97.56 174 ILE A N 1
ATOM 1373 C CA . ILE A 1 174 ? 2.653 5.353 -0.179 1.00 97.56 174 ILE A CA 1
ATOM 1374 C C . ILE A 1 174 ? 2.733 6.871 -0.022 1.00 97.56 174 ILE A C 1
ATOM 1376 O O . ILE A 1 174 ? 2.128 7.588 -0.812 1.00 97.56 174 ILE A O 1
ATOM 1380 N N . GLU A 1 175 ? 3.486 7.366 0.960 1.00 97.19 175 GLU A N 1
ATOM 1381 C CA . GLU A 1 175 ? 3.665 8.797 1.214 1.00 97.19 175 GLU A CA 1
ATOM 1382 C C . GLU A 1 175 ? 4.266 9.500 -0.006 1.00 97.19 175 GLU A C 1
ATOM 1384 O O . GLU A 1 175 ? 3.735 10.517 -0.456 1.00 97.19 175 GLU A O 1
ATOM 1389 N N . LYS A 1 176 ? 5.308 8.914 -0.610 1.00 96.06 176 LYS A N 1
ATOM 1390 C CA . LYS A 1 176 ? 5.940 9.443 -1.827 1.00 96.06 176 LYS A CA 1
ATOM 1391 C C . LYS A 1 176 ? 4.951 9.626 -2.981 1.00 96.06 176 LYS A C 1
ATOM 1393 O O . LYS A 1 176 ? 5.084 10.572 -3.754 1.00 96.06 176 LYS A O 1
ATOM 1398 N N . HIS A 1 177 ? 3.967 8.738 -3.094 1.00 96.75 177 HIS A N 1
ATOM 1399 C CA . HIS A 1 177 ? 2.974 8.728 -4.172 1.00 96.75 177 HIS A CA 1
ATOM 1400 C C . HIS A 1 177 ? 1.561 9.065 -3.678 1.00 96.75 177 HIS A C 1
ATOM 1402 O O . HIS A 1 177 ? 0.581 8.681 -4.313 1.00 96.75 177 HIS A O 1
ATOM 1408 N N . ALA A 1 178 ? 1.425 9.807 -2.574 1.00 93.56 178 ALA A N 1
ATOM 1409 C CA . ALA A 1 178 ? 0.128 10.099 -1.953 1.00 93.56 178 ALA A CA 1
ATOM 1410 C C . ALA A 1 178 ? -0.820 10.938 -2.841 1.00 93.56 178 ALA A C 1
ATOM 1412 O O . ALA A 1 178 ? -2.024 11.016 -2.591 1.00 93.56 178 ALA A O 1
ATOM 1413 N N . SER A 1 179 ? -0.303 11.570 -3.897 1.00 92.38 179 SER A N 1
ATOM 1414 C CA . SER A 1 179 ? -1.118 12.247 -4.912 1.00 92.38 179 SER A CA 1
ATOM 1415 C C . SER A 1 179 ? -1.811 11.280 -5.881 1.00 92.38 179 SER A C 1
ATOM 1417 O O . SER A 1 179 ? -2.749 11.690 -6.558 1.00 92.38 179 SER A O 1
ATOM 1419 N N . VAL A 1 180 ? -1.390 10.013 -5.941 1.00 94.62 180 VAL A N 1
ATOM 1420 C CA . VAL A 1 180 ? -1.939 8.990 -6.838 1.00 94.62 180 VAL A CA 1
ATOM 1421 C C . VAL A 1 180 ? -2.967 8.149 -6.083 1.00 94.62 180 VAL A C 1
ATOM 1423 O O . VAL A 1 180 ? -2.618 7.304 -5.259 1.00 94.62 180 VAL A O 1
ATOM 1426 N N . ASP A 1 181 ? -4.251 8.342 -6.387 1.00 93.69 181 ASP A N 1
ATOM 1427 C CA . ASP A 1 181 ? -5.348 7.716 -5.630 1.00 93.69 181 ASP A CA 1
ATOM 1428 C C . ASP A 1 181 ? -5.306 6.191 -5.642 1.00 93.69 181 ASP A C 1
ATOM 1430 O O . ASP A 1 181 ? -5.616 5.561 -4.634 1.00 93.69 181 ASP A O 1
ATOM 1434 N N . ARG A 1 182 ? -4.861 5.589 -6.748 1.00 94.69 182 ARG A N 1
ATOM 1435 C CA . ARG A 1 182 ? -4.697 4.135 -6.842 1.00 94.69 182 ARG A CA 1
ATOM 1436 C C . ARG A 1 182 ? -3.605 3.600 -5.919 1.00 94.69 182 ARG A C 1
ATOM 1438 O O . ARG A 1 182 ? -3.767 2.524 -5.353 1.00 94.69 182 ARG A O 1
ATOM 1445 N N . VAL A 1 183 ? -2.525 4.359 -5.719 1.00 96.75 183 VAL A N 1
ATOM 1446 C CA . VAL A 1 183 ? -1.464 3.992 -4.770 1.00 96.75 183 VAL A CA 1
ATOM 1447 C C . VAL A 1 183 ? -1.993 4.057 -3.341 1.00 96.75 183 VAL A C 1
ATOM 1449 O O . VAL A 1 183 ? -1.817 3.100 -2.589 1.00 96.75 183 VAL A O 1
ATOM 1452 N N . LEU A 1 184 ? -2.707 5.128 -2.979 1.00 95.12 184 LEU A N 1
ATOM 1453 C CA . LEU A 1 184 ? -3.364 5.221 -1.671 1.00 95.12 184 LEU A CA 1
ATOM 1454 C C . LEU A 1 184 ? -4.384 4.092 -1.463 1.00 95.12 184 LEU A C 1
ATOM 1456 O O . LEU A 1 184 ? -4.359 3.427 -0.430 1.00 95.12 184 LEU A O 1
ATOM 1460 N N . GLY A 1 185 ? -5.253 3.849 -2.446 1.00 94.81 185 GLY A N 1
ATOM 1461 C CA . GLY A 1 185 ? -6.285 2.815 -2.396 1.00 94.81 185 GLY A CA 1
ATOM 1462 C C . GLY A 1 185 ? -5.700 1.417 -2.204 1.00 94.81 185 GLY A C 1
ATOM 1463 O O . GLY A 1 185 ? -6.102 0.712 -1.278 1.00 94.81 185 GLY A O 1
ATOM 1464 N N . ASN A 1 186 ? -4.695 1.046 -3.002 1.00 96.12 186 ASN A N 1
ATOM 1465 C CA . ASN A 1 186 ? -4.008 -0.242 -2.868 1.00 96.12 186 ASN A CA 1
ATOM 1466 C C . ASN A 1 186 ? -3.201 -0.329 -1.568 1.00 96.12 186 ASN A C 1
ATOM 1468 O O . ASN A 1 186 ? -3.142 -1.391 -0.954 1.00 96.12 186 ASN A O 1
ATOM 1472 N N . GLY A 1 187 ? -2.623 0.782 -1.107 1.00 96.75 187 GLY A N 1
ATOM 1473 C CA . GLY A 1 187 ? -1.957 0.869 0.190 1.00 96.75 187 GLY A CA 1
ATOM 1474 C C . GLY A 1 187 ? -2.906 0.590 1.356 1.00 96.75 187 GLY A C 1
ATOM 1475 O O . GLY A 1 187 ? -2.581 -0.194 2.246 1.00 96.75 187 GLY A O 1
ATOM 1476 N N . PHE A 1 188 ? -4.111 1.163 1.336 1.00 96.00 188 PHE A N 1
ATOM 1477 C CA . PHE A 1 188 ? -5.127 0.870 2.346 1.00 96.00 188 PHE A CA 1
ATOM 1478 C C . PHE A 1 188 ? -5.689 -0.540 2.212 1.00 96.00 188 PHE A C 1
ATOM 1480 O O . PHE A 1 188 ? -5.879 -1.184 3.234 1.00 96.00 188 PHE A O 1
ATOM 1487 N N . ALA A 1 189 ? -5.896 -1.056 0.999 1.00 93.56 189 ALA A N 1
ATOM 1488 C CA . ALA A 1 189 ? -6.305 -2.447 0.799 1.00 93.56 189 ALA A CA 1
ATOM 1489 C C . ALA A 1 189 ? -5.264 -3.434 1.356 1.00 93.56 189 ALA A C 1
ATOM 1491 O O . ALA A 1 189 ? -5.624 -4.431 1.980 1.00 93.56 189 ALA A O 1
ATOM 1492 N N . LEU A 1 190 ? -3.972 -3.130 1.200 1.00 95.31 190 LEU A N 1
ATOM 1493 C CA . LEU A 1 190 ? -2.892 -3.891 1.818 1.00 95.31 190 LEU A CA 1
ATOM 1494 C C . LEU A 1 190 ? -2.972 -3.847 3.350 1.00 95.31 190 LEU A C 1
ATOM 1496 O O . LEU A 1 190 ? -2.941 -4.895 3.991 1.00 95.31 190 LEU A O 1
ATOM 1500 N N . LEU A 1 191 ? -3.096 -2.659 3.950 1.00 94.69 191 LEU A N 1
ATOM 1501 C CA . LEU A 1 191 ? -3.256 -2.543 5.405 1.00 94.69 191 LEU A CA 1
ATOM 1502 C C . LEU A 1 191 ? -4.510 -3.271 5.895 1.00 94.69 191 LEU A C 1
ATOM 1504 O O . LEU A 1 191 ? -4.485 -3.896 6.952 1.00 94.69 191 LEU A O 1
ATOM 1508 N N . ASP A 1 192 ? -5.590 -3.220 5.123 1.00 90.94 192 ASP A N 1
ATOM 1509 C CA . ASP A 1 192 ? -6.842 -3.894 5.434 1.00 90.94 192 ASP A CA 1
ATOM 1510 C C . ASP A 1 192 ? -6.674 -5.417 5.478 1.00 90.94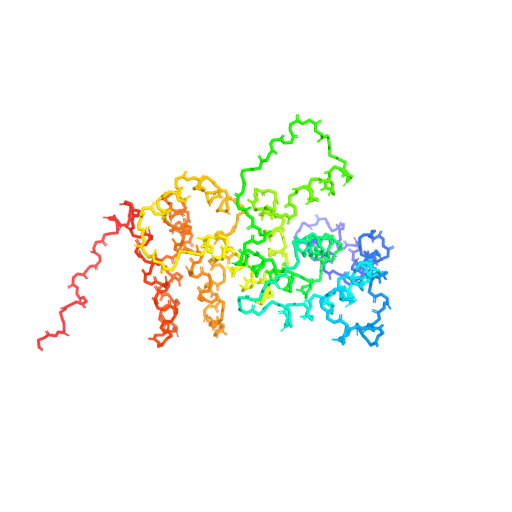 192 ASP A C 1
ATOM 1512 O O . ASP A 1 192 ? -7.142 -6.051 6.427 1.00 90.94 192 ASP A O 1
ATOM 1516 N N . ALA A 1 193 ? -5.944 -5.979 4.507 1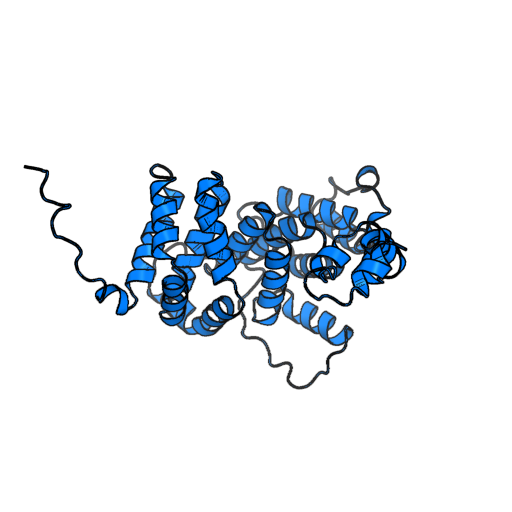.00 89.94 193 ALA A N 1
ATOM 1517 C CA . ALA A 1 193 ? -5.583 -7.395 4.444 1.00 89.94 193 ALA A CA 1
ATOM 1518 C C . ALA A 1 193 ? -4.657 -7.811 5.597 1.00 89.94 193 ALA A C 1
ATOM 1520 O O . ALA A 1 193 ? -4.850 -8.852 6.216 1.00 89.94 193 ALA A O 1
ATOM 1521 N N . VAL A 1 194 ? -3.671 -6.981 5.935 1.00 90.25 194 VAL A N 1
ATOM 1522 C CA . VAL A 1 194 ? -2.771 -7.214 7.075 1.00 90.25 194 VAL A CA 1
ATOM 1523 C C . VAL A 1 194 ? -3.543 -7.253 8.395 1.00 90.25 194 VAL A C 1
ATOM 1525 O O . VAL A 1 194 ? -3.300 -8.113 9.241 1.00 90.25 194 VAL A O 1
ATOM 1528 N N . LEU A 1 195 ? -4.461 -6.305 8.586 1.00 86.50 195 LEU A N 1
ATOM 1529 C CA . LEU A 1 195 ? -5.263 -6.167 9.803 1.00 86.50 195 LEU A CA 1
ATOM 1530 C C . LEU A 1 195 ? -6.477 -7.117 9.821 1.00 86.50 195 LEU A C 1
ATOM 1532 O O . LEU A 1 195 ? -7.241 -7.106 10.785 1.00 86.50 195 LEU A O 1
ATOM 1536 N N . CYS A 1 196 ? -6.663 -7.934 8.779 1.00 76.56 196 CYS A N 1
ATOM 1537 C CA . CYS A 1 196 ? -7.730 -8.923 8.655 1.00 76.56 196 CYS A CA 1
ATOM 1538 C C . CYS A 1 196 ? -7.156 -10.266 8.173 1.00 76.56 196 CYS A C 1
ATOM 1540 O O . CYS A 1 196 ? -7.214 -10.570 6.981 1.00 76.56 196 CYS A O 1
ATOM 1542 N N . PRO A 1 197 ? -6.581 -11.080 9.078 1.00 56.81 197 PRO A N 1
ATOM 1543 C CA . PRO A 1 197 ? -5.936 -12.323 8.682 1.00 56.81 197 PRO A CA 1
ATOM 1544 C C . PRO A 1 197 ? -6.902 -13.276 7.947 1.00 56.81 197 PRO A C 1
ATOM 1546 O O . PRO A 1 197 ? -8.065 -13.396 8.357 1.00 56.81 197 PRO A O 1
ATOM 1549 N N . PRO A 1 198 ? -6.433 -14.000 6.912 1.00 49.88 198 PR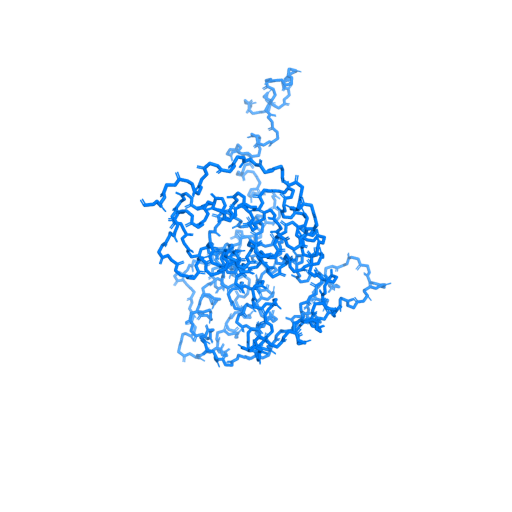O A N 1
ATOM 1550 C CA . PRO A 1 198 ? -7.247 -14.949 6.154 1.00 49.88 198 PRO A CA 1
ATOM 1551 C C . PRO A 1 198 ? -7.836 -16.043 7.055 1.00 49.88 198 PRO A C 1
ATOM 1553 O O . PRO A 1 198 ? -7.147 -16.576 7.922 1.00 49.88 198 PRO A O 1
ATOM 1556 N N . GLY A 1 199 ? -9.104 -16.403 6.835 1.00 49.44 199 GLY A N 1
ATOM 1557 C CA . GLY A 1 199 ? -9.781 -17.499 7.548 1.00 49.44 199 GLY A CA 1
ATOM 1558 C C . GLY A 1 199 ? -10.730 -17.082 8.677 1.00 49.44 199 GLY A C 1
ATOM 1559 O O . GLY A 1 199 ? -11.375 -17.940 9.279 1.00 49.44 199 GLY A O 1
ATOM 1560 N N . HIS A 1 200 ? -10.892 -15.783 8.940 1.00 47.19 200 HIS A N 1
ATOM 1561 C CA . HIS A 1 200 ? -11.790 -15.282 9.986 1.00 47.19 200 HIS A CA 1
ATOM 1562 C C . HIS A 1 200 ? -12.912 -14.410 9.411 1.00 47.19 200 HIS A C 1
ATOM 1564 O O . HIS A 1 200 ? -12.990 -13.213 9.649 1.00 47.19 200 HIS A O 1
ATOM 1570 N N . ILE A 1 201 ? -13.822 -15.046 8.665 1.00 42.91 201 ILE A N 1
ATOM 1571 C CA . ILE A 1 201 ? -15.072 -14.430 8.170 1.00 42.91 201 ILE A CA 1
ATOM 1572 C C . ILE A 1 201 ? -16.129 -14.341 9.296 1.00 42.91 201 ILE A C 1
ATOM 1574 O O . ILE A 1 201 ? -17.165 -13.699 9.154 1.00 42.91 201 ILE A O 1
ATOM 1578 N N . SER A 1 202 ? -15.882 -14.960 10.455 1.00 41.56 202 SER A N 1
ATOM 1579 C CA . SER A 1 202 ? -16.796 -14.909 11.596 1.00 41.56 202 SER A CA 1
ATOM 1580 C C . SER A 1 202 ? -16.271 -13.985 12.690 1.00 41.56 202 SER A C 1
ATOM 1582 O O . SER A 1 202 ? -15.177 -14.229 13.200 1.00 41.56 202 SER A O 1
ATOM 1584 N N . PHE A 1 203 ? -17.111 -13.025 13.089 1.00 40.97 203 PHE A N 1
ATOM 1585 C CA . PHE A 1 203 ? -17.104 -12.199 14.310 1.00 40.97 203 PHE A CA 1
ATOM 1586 C C . PHE A 1 203 ? -16.957 -13.037 15.606 1.00 40.97 203 PHE A C 1
ATOM 1588 O O . PHE A 1 203 ? -17.801 -13.029 16.503 1.00 40.97 203 PHE A O 1
ATOM 1595 N N . GLN A 1 204 ? -15.899 -13.833 15.733 1.00 52.47 204 GLN A N 1
ATOM 1596 C CA . GLN A 1 204 ? -15.532 -14.458 16.991 1.00 52.47 204 GLN A CA 1
ATOM 1597 C C . GLN A 1 204 ? -14.635 -13.473 17.722 1.00 52.47 204 GLN A C 1
ATOM 1599 O O . GLN A 1 204 ? -13.418 -13.476 17.550 1.00 52.47 204 GLN A O 1
ATOM 1604 N N . THR A 1 205 ? -15.247 -12.671 18.593 1.00 59.59 205 THR A N 1
ATOM 1605 C CA . THR A 1 205 ? -14.586 -11.669 19.448 1.00 59.59 205 THR A CA 1
ATOM 1606 C C . THR A 1 205 ? -13.325 -12.212 20.136 1.00 59.59 205 THR A C 1
ATOM 1608 O O . THR A 1 205 ? -12.386 -11.474 20.406 1.00 59.59 205 THR A O 1
ATOM 1611 N N . LYS A 1 206 ? -13.263 -13.526 20.403 1.00 62.59 206 LYS A N 1
ATOM 1612 C CA . LYS A 1 206 ? -12.084 -14.197 20.971 1.00 62.59 206 LYS A CA 1
ATOM 1613 C C . LYS A 1 206 ? -10.858 -14.175 20.051 1.00 62.59 206 LYS A C 1
ATOM 1615 O O . LYS A 1 206 ? -9.759 -13.948 20.545 1.00 62.59 206 LYS A O 1
ATOM 1620 N N . VAL A 1 207 ? -11.032 -14.417 18.753 1.00 63.69 207 VAL A N 1
ATOM 1621 C CA . VAL A 1 207 ? -9.934 -14.445 17.775 1.00 63.69 207 VAL A CA 1
ATOM 1622 C C . VAL A 1 207 ? -9.416 -13.033 17.522 1.00 63.69 207 VAL A C 1
ATOM 1624 O O . VAL A 1 207 ? -8.210 -12.811 17.563 1.00 63.69 207 VAL A O 1
ATOM 1627 N N . GLU A 1 208 ? -10.321 -12.068 17.359 1.00 66.19 208 GLU A N 1
ATOM 1628 C CA . GLU A 1 208 ? -9.973 -10.649 17.231 1.00 66.19 208 GLU A CA 1
ATOM 1629 C C . GLU A 1 208 ? -9.217 -10.157 18.466 1.00 66.19 208 GLU A C 1
ATOM 1631 O O . GLU A 1 208 ? -8.139 -9.580 18.347 1.00 66.19 208 GLU A O 1
ATOM 1636 N N . ASN A 1 209 ? -9.717 -10.456 19.669 1.00 70.19 209 ASN A N 1
ATOM 1637 C CA . ASN A 1 209 ? -9.018 -10.106 20.902 1.00 70.19 209 ASN A CA 1
ATOM 1638 C C . ASN A 1 209 ? -7.630 -10.749 20.971 1.00 70.19 209 ASN A C 1
ATOM 1640 O O . ASN A 1 209 ? -6.679 -10.082 21.367 1.00 70.19 209 ASN A O 1
ATOM 1644 N N . ALA A 1 210 ? -7.480 -12.014 20.567 1.00 74.44 210 ALA A N 1
ATOM 1645 C CA . ALA A 1 210 ? -6.174 -12.670 20.536 1.00 74.44 210 ALA A CA 1
ATOM 1646 C C . ALA A 1 210 ? -5.219 -11.992 19.539 1.00 74.44 210 ALA A C 1
ATOM 1648 O O . ALA A 1 210 ? -4.049 -11.774 19.861 1.00 74.44 210 ALA A O 1
ATOM 1649 N N . PHE A 1 211 ? -5.723 -11.604 18.364 1.00 78.06 211 PHE A N 1
ATOM 1650 C CA . PHE A 1 211 ? -4.967 -10.852 17.368 1.00 78.06 211 PHE A CA 1
ATOM 1651 C C . PHE A 1 211 ? -4.497 -9.504 17.923 1.00 78.06 211 PHE A C 1
ATOM 1653 O O . PHE A 1 211 ? -3.302 -9.217 17.888 1.00 78.06 211 PHE A O 1
ATOM 1660 N N . TRP A 1 212 ? -5.395 -8.703 18.500 1.00 77.12 212 TRP A N 1
ATOM 1661 C CA . TRP A 1 212 ? -5.056 -7.383 19.042 1.00 77.12 212 TRP A CA 1
ATOM 1662 C C . TRP A 1 212 ? -4.155 -7.460 20.277 1.00 77.12 212 TRP A C 1
ATOM 1664 O O . TRP A 1 212 ? -3.273 -6.620 20.441 1.00 77.12 212 TRP A O 1
ATOM 1674 N N . VAL A 1 213 ? -4.303 -8.488 21.115 1.00 79.75 213 VAL A N 1
ATOM 1675 C CA . VAL A 1 213 ? -3.380 -8.748 22.233 1.00 79.75 213 VAL A CA 1
ATOM 1676 C C . VAL A 1 213 ? -1.976 -9.055 21.714 1.00 79.75 213 VAL A C 1
ATOM 1678 O O . VAL A 1 213 ? -1.000 -8.540 22.259 1.00 79.75 213 VAL A O 1
ATOM 1681 N N . LYS A 1 214 ? -1.862 -9.854 20.649 1.00 82.06 214 LYS A N 1
ATOM 1682 C CA . LYS A 1 214 ? -0.572 -10.252 20.075 1.00 82.06 214 LYS A CA 1
ATOM 1683 C C . LYS A 1 214 ? 0.080 -9.142 19.240 1.00 82.06 214 LYS A C 1
ATOM 1685 O O . LYS A 1 214 ? 1.283 -8.935 19.338 1.00 82.06 214 LYS A O 1
ATOM 1690 N N . HIS A 1 215 ? -0.696 -8.413 18.441 1.00 82.62 215 HIS A N 1
ATOM 1691 C CA . HIS A 1 215 ? -0.198 -7.491 17.410 1.00 82.62 215 HIS A CA 1
ATOM 1692 C C . HIS A 1 215 ? -0.546 -6.011 17.663 1.00 82.62 215 HIS A C 1
ATOM 1694 O O . HIS A 1 215 ? -0.215 -5.139 16.854 1.00 82.62 215 HIS A O 1
ATOM 1700 N N . GLY A 1 216 ? -1.163 -5.674 18.799 1.00 81.88 216 GLY A N 1
ATOM 1701 C CA . GLY A 1 216 ? -1.572 -4.303 19.127 1.00 81.88 216 GLY A CA 1
ATOM 1702 C C . GLY A 1 216 ? -0.413 -3.301 19.171 1.00 81.88 216 GLY A C 1
ATOM 1703 O O . GLY A 1 216 ? -0.560 -2.171 18.714 1.00 81.88 216 GLY A O 1
ATOM 1704 N N . LYS A 1 217 ? 0.781 -3.717 19.622 1.00 85.75 217 LYS A N 1
ATOM 1705 C CA . LYS A 1 217 ? 1.989 -2.866 19.596 1.00 85.75 217 LYS A CA 1
ATOM 1706 C C . LYS A 1 217 ? 2.393 -2.469 18.177 1.00 85.75 217 LYS A C 1
ATOM 1708 O O . LYS A 1 217 ? 2.758 -1.321 17.943 1.00 85.75 217 LYS A O 1
ATOM 1713 N N . LEU A 1 218 ? 2.302 -3.402 17.232 1.00 85.06 218 LEU A N 1
ATOM 1714 C CA . LEU A 1 218 ? 2.594 -3.128 15.829 1.00 85.06 218 LEU A CA 1
ATOM 1715 C C . LEU A 1 218 ? 1.573 -2.147 15.248 1.00 85.06 218 LEU A C 1
ATOM 1717 O O . LEU A 1 218 ? 1.946 -1.188 14.585 1.00 85.06 218 LEU A O 1
ATOM 1721 N N . SER A 1 219 ? 0.298 -2.317 15.596 1.00 86.88 219 SER A N 1
ATOM 1722 C CA . SER A 1 219 ? -0.776 -1.398 15.196 1.00 86.88 219 SER A CA 1
ATOM 1723 C C . SER A 1 219 ? -0.593 0.008 15.777 1.00 86.88 219 SER A C 1
ATOM 1725 O O . SER A 1 219 ? -0.867 1.003 15.109 1.00 86.88 219 SER A O 1
ATOM 1727 N N . GLN A 1 220 ? -0.094 0.127 17.012 1.00 90.25 220 GLN A N 1
ATOM 1728 C CA . GLN A 1 220 ? 0.306 1.418 17.584 1.00 90.25 220 GLN A CA 1
ATOM 1729 C C . GLN A 1 220 ? 1.478 2.033 16.812 1.00 90.25 220 GLN A C 1
ATOM 1731 O O . GLN A 1 220 ? 1.473 3.242 16.576 1.00 90.25 220 GLN A O 1
ATOM 1736 N N . LYS A 1 221 ? 2.442 1.209 16.380 1.00 90.44 221 LYS A N 1
ATOM 1737 C CA . LYS A 1 221 ? 3.593 1.652 15.590 1.00 90.44 221 LYS A CA 1
ATOM 1738 C C . LYS A 1 221 ? 3.188 2.175 14.212 1.00 90.44 221 LYS A C 1
ATOM 1740 O O . LYS A 1 221 ? 3.708 3.207 13.808 1.00 90.44 221 LYS A O 1
ATOM 1745 N N . LEU A 1 222 ? 2.224 1.544 13.538 1.00 91.31 222 LEU A N 1
ATOM 1746 C CA . LEU A 1 222 ? 1.665 2.057 12.278 1.00 91.31 222 LEU A CA 1
ATOM 1747 C C . LEU A 1 222 ? 1.142 3.491 12.444 1.00 91.31 222 LEU A C 1
ATOM 1749 O O . LEU A 1 222 ? 1.468 4.380 11.662 1.00 91.31 222 LEU A O 1
ATOM 1753 N N . CYS A 1 223 ? 0.386 3.758 13.509 1.00 92.31 223 CYS A N 1
ATOM 1754 C CA . CYS A 1 223 ? -0.107 5.109 13.771 1.00 92.31 223 CYS A CA 1
ATOM 1755 C C . CYS A 1 223 ? 1.010 6.115 14.097 1.00 92.31 223 CYS A C 1
ATOM 1757 O O . CYS A 1 223 ? 0.836 7.306 13.850 1.00 92.31 223 CYS A O 1
ATOM 1759 N N . GLU A 1 224 ? 2.142 5.661 14.636 1.00 92.56 224 GLU A N 1
ATOM 1760 C CA . GLU A 1 224 ? 3.328 6.496 14.882 1.00 92.56 224 GLU A CA 1
ATOM 1761 C C . GLU A 1 224 ? 4.134 6.787 13.613 1.00 92.56 224 GLU A C 1
ATOM 1763 O O . GLU A 1 224 ? 4.818 7.803 13.571 1.00 92.56 224 GLU A O 1
ATOM 1768 N N . MET A 1 225 ? 4.049 5.929 12.591 1.00 92.12 225 MET A N 1
ATOM 1769 C CA . MET A 1 225 ? 4.746 6.109 11.310 1.00 92.12 225 MET A CA 1
ATOM 1770 C C . MET A 1 225 ? 4.143 7.220 10.445 1.00 92.12 225 MET A C 1
ATOM 1772 O O . MET A 1 225 ? 4.825 7.699 9.557 1.00 92.12 225 MET A O 1
ATOM 1776 N N . GLY A 1 226 ? 2.896 7.635 10.703 1.00 93.00 226 GLY A N 1
ATOM 1777 C CA . GLY A 1 226 ? 2.209 8.678 9.926 1.00 93.00 226 GLY A CA 1
ATOM 1778 C C . GLY A 1 226 ? 0.982 8.193 9.149 1.00 93.00 226 GLY A C 1
ATOM 1779 O O . GLY A 1 226 ? 0.278 9.002 8.545 1.00 93.00 226 GLY A O 1
ATOM 1780 N N . PHE A 1 227 ? 0.637 6.898 9.212 1.00 95.31 227 PHE A N 1
ATOM 1781 C CA . PHE A 1 227 ? -0.545 6.355 8.521 1.00 95.31 227 PHE A CA 1
ATOM 1782 C C . PHE A 1 227 ? -1.856 7.065 8.891 1.00 95.31 227 PHE A C 1
ATOM 1784 O O . PHE A 1 227 ? -2.761 7.140 8.064 1.00 95.31 227 PHE A O 1
ATOM 1791 N N . VAL A 1 228 ? -1.955 7.643 10.094 1.00 96.19 228 VAL A N 1
ATOM 1792 C CA . VAL A 1 228 ? -3.118 8.448 10.506 1.00 96.19 228 VAL A CA 1
ATOM 1793 C C . VAL A 1 228 ? -3.354 9.621 9.550 1.00 96.19 228 VAL A C 1
ATOM 1795 O O . VAL A 1 228 ? -4.495 9.879 9.167 1.00 96.19 228 VAL A O 1
ATOM 1798 N N . ASP A 1 229 ? -2.293 10.320 9.145 1.00 96.38 229 ASP A N 1
ATOM 1799 C CA . ASP A 1 229 ? -2.397 11.474 8.253 1.00 96.38 229 ASP A CA 1
ATOM 1800 C C . ASP A 1 229 ? -2.741 11.059 6.824 1.00 96.38 229 ASP A C 1
ATOM 1802 O O . ASP A 1 229 ? -3.586 11.705 6.203 1.00 96.38 229 ASP A O 1
ATOM 1806 N N . LEU A 1 230 ? -2.187 9.942 6.340 1.00 96.50 230 LEU A N 1
ATOM 1807 C CA . LEU A 1 230 ? -2.549 9.370 5.039 1.00 96.50 230 LEU A CA 1
ATOM 1808 C C . LEU A 1 230 ? -4.034 8.983 4.990 1.00 96.50 230 LEU A C 1
ATOM 1810 O O . LEU A 1 230 ? -4.745 9.377 4.065 1.00 96.50 230 LEU A O 1
ATOM 1814 N N . ILE A 1 231 ? -4.526 8.271 6.009 1.00 96.94 231 ILE A N 1
ATOM 1815 C CA . ILE A 1 231 ? -5.925 7.821 6.096 1.00 96.94 231 ILE A CA 1
ATOM 1816 C C . ILE A 1 231 ? -6.874 9.021 6.152 1.00 96.94 231 ILE A C 1
ATOM 1818 O O . ILE A 1 231 ? -7.834 9.102 5.387 1.00 96.94 231 ILE A O 1
ATOM 1822 N N . LEU A 1 232 ? -6.615 9.990 7.034 1.00 96.06 232 LEU A N 1
ATOM 1823 C CA . LEU A 1 232 ? -7.480 11.165 7.155 1.00 96.06 232 LEU A CA 1
ATOM 1824 C C . LEU A 1 232 ? -7.373 12.091 5.941 1.00 96.06 232 LEU A C 1
ATOM 1826 O O . LEU A 1 232 ? -8.375 12.685 5.547 1.00 96.06 232 LEU A O 1
ATOM 1830 N N . GLY A 1 233 ? -6.193 12.208 5.332 1.00 94.31 233 GLY A N 1
ATOM 1831 C CA . GLY A 1 233 ? -5.993 12.913 4.068 1.00 94.31 233 GLY A CA 1
ATOM 1832 C C . GLY A 1 233 ? -6.851 12.318 2.956 1.00 94.31 233 GLY A C 1
ATOM 1833 O O . GLY A 1 233 ? -7.583 13.050 2.294 1.00 94.31 233 GLY A O 1
ATOM 1834 N N . ALA A 1 234 ? -6.856 10.991 2.833 1.00 93.62 234 ALA A N 1
ATOM 1835 C CA . ALA A 1 234 ? -7.704 10.272 1.893 1.00 93.62 234 ALA A CA 1
ATOM 1836 C C . ALA A 1 234 ? -9.199 10.505 2.148 1.00 93.62 234 ALA A C 1
ATOM 1838 O O . ALA A 1 234 ? -9.919 10.860 1.222 1.00 93.62 234 ALA A O 1
ATOM 1839 N N . LEU A 1 235 ? -9.674 10.411 3.397 1.00 94.38 235 LEU A N 1
ATOM 1840 C CA . LEU A 1 235 ? -11.083 10.686 3.724 1.00 94.38 235 LEU A CA 1
ATOM 1841 C C . LEU A 1 235 ? -11.494 12.140 3.444 1.00 94.38 235 LEU A C 1
ATOM 1843 O O . LEU A 1 235 ? -12.655 12.412 3.145 1.00 94.38 235 LEU A O 1
ATOM 1847 N N . ARG A 1 236 ? -10.564 13.099 3.504 1.00 91.88 236 ARG A N 1
ATOM 1848 C CA . ARG A 1 236 ? -10.847 14.500 3.144 1.00 91.88 236 ARG A CA 1
ATOM 1849 C C . ARG A 1 236 ? -11.060 14.692 1.638 1.00 91.88 236 ARG A C 1
ATOM 1851 O O . ARG A 1 236 ? -11.775 15.627 1.274 1.00 91.88 236 ARG A O 1
ATOM 1858 N N . LYS A 1 237 ? -10.567 13.778 0.789 1.00 88.12 237 LYS A N 1
ATOM 1859 C CA . LYS A 1 237 ? -10.857 13.742 -0.659 1.00 88.12 237 LYS A CA 1
ATOM 1860 C C . LYS A 1 237 ? -12.301 13.348 -0.987 1.00 88.12 237 LYS A C 1
ATOM 1862 O O . LYS A 1 237 ? -12.674 13.274 -2.149 1.00 88.12 237 LYS A O 1
ATOM 1867 N N . VAL A 1 238 ? -13.166 13.145 0.013 1.00 85.19 238 VAL A N 1
ATOM 1868 C CA . VAL A 1 238 ? -14.602 12.868 -0.172 1.00 85.19 238 VAL A CA 1
ATOM 1869 C C . VAL A 1 238 ? -15.283 13.824 -1.168 1.00 85.19 238 VAL A C 1
ATOM 1871 O O . VAL A 1 238 ? -16.158 13.410 -1.922 1.00 85.19 238 VAL A O 1
ATOM 1874 N N . ARG A 1 239 ? -14.854 15.094 -1.210 1.00 78.81 239 ARG A N 1
ATOM 1875 C CA . ARG A 1 239 ? -15.403 16.132 -2.101 1.00 78.81 239 ARG A CA 1
ATOM 1876 C C . ARG A 1 239 ? -15.053 15.927 -3.575 1.00 78.81 239 ARG A C 1
ATOM 1878 O O . ARG A 1 239 ? -15.708 16.512 -4.427 1.00 78.81 239 ARG A O 1
ATOM 1885 N N . GLU A 1 240 ? -14.046 15.112 -3.859 1.00 83.81 240 GLU A N 1
ATOM 1886 C CA . GLU A 1 240 ? -13.578 14.792 -5.209 1.00 83.81 240 GLU A CA 1
ATOM 1887 C C . GLU A 1 240 ? -14.382 13.637 -5.833 1.00 83.81 240 GLU A C 1
ATOM 1889 O O . GLU A 1 240 ? -14.178 13.303 -6.993 1.00 83.81 240 GLU A O 1
ATOM 1894 N N . GLY A 1 241 ? -15.320 13.028 -5.092 1.00 75.31 241 GLY A N 1
ATOM 1895 C CA . GLY A 1 241 ? -16.189 11.968 -5.619 1.00 75.31 241 GLY A CA 1
ATOM 1896 C C . GLY A 1 241 ? -15.526 10.588 -5.723 1.00 75.31 241 GLY A C 1
ATOM 1897 O O . GLY A 1 241 ? -16.077 9.686 -6.349 1.00 75.31 241 GLY A O 1
ATOM 1898 N N . ILE A 1 242 ? -14.356 10.401 -5.105 1.00 77.69 242 ILE A N 1
ATOM 1899 C CA . ILE A 1 242 ? -13.559 9.170 -5.197 1.00 77.69 242 ILE A CA 1
ATOM 1900 C C . ILE A 1 242 ? -14.040 8.144 -4.160 1.00 77.69 242 ILE A C 1
ATOM 1902 O O . ILE A 1 242 ? -13.453 7.986 -3.087 1.00 77.69 242 ILE A O 1
ATOM 1906 N N . SER A 1 243 ? -15.129 7.435 -4.460 1.00 80.50 243 SER A N 1
ATOM 1907 C CA . SER A 1 243 ? -15.717 6.444 -3.542 1.00 80.50 243 SER A CA 1
ATOM 1908 C C . SER A 1 243 ? -14.825 5.222 -3.303 1.00 80.50 243 SER A C 1
ATOM 1910 O O . SER A 1 243 ? -14.846 4.656 -2.209 1.00 80.50 243 SER A O 1
ATOM 1912 N N . GLU A 1 244 ? -14.018 4.833 -4.296 1.00 83.44 244 GLU A N 1
ATOM 1913 C CA . GLU A 1 244 ? -13.127 3.661 -4.234 1.00 83.44 244 GLU A CA 1
ATOM 1914 C C . GLU A 1 244 ? -12.079 3.776 -3.120 1.00 83.44 244 GLU A C 1
ATOM 1916 O O . GLU A 1 244 ? -11.687 2.773 -2.529 1.00 83.44 244 GLU A O 1
ATOM 1921 N N . LEU A 1 245 ? -11.683 5.005 -2.778 1.00 89.25 245 LEU A N 1
ATOM 1922 C CA . LEU A 1 245 ? -10.714 5.285 -1.723 1.00 89.25 245 LEU A CA 1
ATOM 1923 C C . LEU A 1 245 ? -11.341 5.262 -0.320 1.00 89.25 245 LEU A C 1
ATOM 1925 O O . LEU A 1 245 ? -10.674 4.939 0.663 1.00 89.25 245 LEU A O 1
ATOM 1929 N N . MET A 1 246 ? -12.631 5.597 -0.218 1.00 91.38 246 MET A N 1
ATOM 1930 C CA . MET A 1 246 ? -13.309 5.806 1.065 1.00 91.38 246 MET A CA 1
ATOM 1931 C C . MET A 1 246 ? -13.457 4.511 1.851 1.00 91.38 246 MET A C 1
ATOM 1933 O O . MET A 1 246 ? -13.147 4.476 3.040 1.00 91.38 246 MET A O 1
ATOM 1937 N N . ARG A 1 247 ? -13.936 3.443 1.202 1.00 91.75 247 ARG A N 1
ATOM 1938 C CA . ARG A 1 247 ? -14.211 2.178 1.892 1.00 91.75 247 ARG A CA 1
ATOM 1939 C C . ARG A 1 247 ? -12.934 1.571 2.504 1.00 91.75 247 ARG A C 1
ATOM 1941 O O . ARG A 1 247 ? -12.965 1.326 3.707 1.00 91.75 247 ARG A O 1
ATOM 1948 N N . PRO A 1 248 ? -11.817 1.387 1.768 1.00 92.56 248 PRO A N 1
ATOM 1949 C CA . PRO A 1 248 ? -10.574 0.882 2.357 1.00 92.56 248 PRO A CA 1
ATOM 1950 C C . PRO A 1 248 ? -10.016 1.794 3.457 1.00 92.56 248 PRO A C 1
ATOM 1952 O O . PRO A 1 248 ? -9.583 1.307 4.498 1.00 92.56 248 PRO A O 1
ATOM 1955 N N . ALA A 1 249 ? -10.068 3.119 3.276 1.00 95.50 249 ALA A N 1
ATOM 1956 C CA . ALA A 1 249 ? -9.582 4.060 4.285 1.00 95.50 249 ALA A CA 1
ATOM 1957 C C . ALA A 1 249 ? -10.387 3.978 5.595 1.00 95.50 249 ALA A C 1
ATOM 1959 O O . ALA A 1 249 ? -9.802 3.968 6.679 1.00 95.50 249 ALA A O 1
ATOM 1960 N N . LEU A 1 250 ? -11.720 3.882 5.512 1.00 95.62 250 LEU A N 1
ATOM 1961 C CA . LEU A 1 250 ? -12.584 3.677 6.678 1.00 95.62 250 LEU A CA 1
ATOM 1962 C C . LEU A 1 250 ? -12.321 2.317 7.336 1.00 95.62 250 LEU A C 1
ATOM 1964 O O . LEU A 1 250 ? -12.207 2.257 8.558 1.00 95.62 250 LEU A O 1
ATOM 1968 N N . ALA A 1 251 ? -12.166 1.256 6.539 1.00 92.81 251 ALA A N 1
ATOM 1969 C CA . ALA A 1 251 ? -11.899 -0.090 7.039 1.00 92.81 251 ALA A CA 1
ATOM 1970 C C . ALA A 1 251 ? -10.617 -0.140 7.892 1.00 92.81 251 ALA A C 1
ATOM 1972 O O . ALA A 1 251 ? -10.620 -0.617 9.029 1.00 92.81 251 ALA A O 1
ATOM 1973 N N . VAL A 1 252 ? -9.531 0.459 7.397 1.00 95.00 252 VAL A N 1
ATOM 1974 C CA . VAL A 1 252 ? -8.271 0.570 8.145 1.00 95.00 252 VAL A CA 1
ATOM 1975 C C . VAL A 1 252 ? -8.433 1.456 9.386 1.00 95.00 252 VAL A C 1
ATOM 1977 O O . VAL A 1 252 ? -7.918 1.114 10.454 1.00 95.00 252 VAL A O 1
ATOM 1980 N N . LEU A 1 253 ? -9.162 2.575 9.282 1.00 95.75 253 LEU A N 1
ATOM 1981 C CA . LEU A 1 253 ? -9.368 3.507 10.396 1.00 95.75 253 LEU A CA 1
ATOM 1982 C C . LEU A 1 253 ? -10.012 2.818 11.597 1.00 95.75 253 LEU A C 1
ATOM 1984 O O . LEU A 1 253 ? -9.479 2.923 12.708 1.00 95.75 253 LEU A O 1
ATOM 1988 N N . TRP A 1 254 ? -11.147 2.136 11.415 1.00 92.38 254 TRP A N 1
ATOM 1989 C CA . TRP A 1 254 ? -11.839 1.529 12.554 1.00 92.38 254 TRP A CA 1
ATOM 1990 C C . TRP A 1 254 ? -11.025 0.386 13.157 1.00 92.38 254 TRP A C 1
ATOM 1992 O O . TRP A 1 254 ? -10.948 0.302 14.383 1.00 92.38 254 TRP A O 1
ATOM 2002 N N . LYS A 1 255 ? -10.349 -0.425 12.328 1.00 90.25 255 LYS A N 1
ATOM 2003 C CA . LYS A 1 255 ? -9.477 -1.520 12.784 1.00 90.25 255 LYS A CA 1
ATOM 2004 C C . LYS A 1 255 ? -8.354 -0.994 13.669 1.00 90.25 255 LYS A C 1
ATOM 2006 O O . LYS A 1 255 ? -8.161 -1.475 14.782 1.00 90.25 255 LYS A O 1
ATOM 2011 N N . LEU A 1 256 ? -7.660 0.057 13.233 1.00 91.94 256 LEU A N 1
ATOM 2012 C CA . LEU A 1 256 ? -6.621 0.695 14.046 1.00 91.94 256 LEU A CA 1
ATOM 2013 C C . LEU A 1 256 ? -7.186 1.368 15.304 1.00 91.94 256 LEU A C 1
ATOM 2015 O O . LEU A 1 256 ? -6.482 1.438 16.312 1.00 91.94 256 LEU A O 1
ATOM 2019 N N . SER A 1 257 ? -8.435 1.837 15.261 1.00 91.38 257 SER A N 1
ATOM 2020 C CA . SER A 1 257 ? -9.123 2.504 16.375 1.00 91.38 257 SER A CA 1
ATOM 2021 C C . SER A 1 257 ? -9.694 1.544 17.424 1.00 91.38 257 SER A C 1
ATOM 2023 O O . SER A 1 257 ? -10.197 2.009 18.444 1.00 91.38 257 SER A O 1
ATOM 2025 N N . VAL A 1 258 ? -9.585 0.223 17.237 1.00 85.12 258 VAL A N 1
ATOM 2026 C CA . VAL A 1 258 ? -9.850 -0.755 18.311 1.00 85.12 258 VAL A CA 1
ATOM 2027 C C . VAL A 1 258 ? -8.896 -0.525 19.493 1.00 85.12 258 VAL A C 1
ATOM 2029 O O . VAL A 1 258 ? -9.272 -0.692 20.655 1.00 85.12 258 VAL A O 1
ATOM 2032 N N . ASP A 1 259 ? -7.666 -0.077 19.216 1.00 86.12 259 ASP A N 1
ATOM 2033 C CA . ASP A 1 259 ? -6.729 0.369 20.243 1.00 86.12 259 ASP A CA 1
ATOM 2034 C C . ASP A 1 259 ? -7.039 1.805 20.702 1.00 86.12 259 ASP A C 1
ATOM 2036 O O . ASP A 1 259 ? -7.097 2.747 19.909 1.00 86.12 259 ASP A O 1
ATOM 2040 N N . ARG A 1 260 ? -7.160 2.002 22.021 1.00 86.81 260 ARG A N 1
ATOM 2041 C CA . ARG A 1 260 ? -7.528 3.302 22.607 1.00 86.81 260 ARG A CA 1
ATOM 2042 C C . ARG A 1 260 ? -6.517 4.418 22.334 1.00 86.81 260 ARG A C 1
ATOM 2044 O O . ARG A 1 260 ? -6.921 5.573 22.190 1.00 86.81 260 ARG A O 1
ATOM 2051 N N . LYS A 1 261 ? -5.211 4.125 22.292 1.00 89.38 261 LYS A N 1
ATOM 2052 C CA . LYS A 1 261 ? -4.192 5.155 22.016 1.00 89.38 261 LYS A CA 1
ATOM 2053 C C . LYS A 1 261 ? -4.293 5.612 20.567 1.00 89.38 261 LYS A C 1
ATOM 2055 O O . LYS A 1 261 ? -4.175 6.805 20.292 1.00 89.38 261 LYS A O 1
ATOM 2060 N N . ASN A 1 262 ? -4.540 4.676 19.661 1.00 92.25 262 ASN A N 1
ATOM 2061 C CA . ASN A 1 262 ? -4.766 4.971 18.254 1.00 92.25 262 ASN A CA 1
ATOM 2062 C C . ASN A 1 262 ? -6.063 5.752 18.037 1.00 92.25 262 ASN A C 1
ATOM 2064 O O . ASN A 1 262 ? -6.020 6.792 17.382 1.00 92.25 262 ASN A O 1
ATOM 2068 N N . ALA A 1 263 ? -7.173 5.333 18.652 1.00 92.12 263 ALA A N 1
ATOM 2069 C CA . ALA A 1 263 ? -8.438 6.066 18.601 1.00 92.12 263 ALA A CA 1
ATOM 2070 C C . ALA A 1 263 ? -8.253 7.527 19.036 1.00 92.12 263 ALA A C 1
ATOM 2072 O O . ALA A 1 263 ? -8.656 8.443 18.324 1.00 92.12 263 ALA A O 1
ATOM 2073 N N . LYS A 1 264 ? -7.546 7.764 20.150 1.00 92.56 264 LYS A N 1
ATOM 2074 C CA . LYS A 1 264 ? -7.222 9.118 20.615 1.00 92.56 264 LYS A CA 1
ATOM 2075 C C . LYS A 1 264 ? -6.469 9.941 19.556 1.00 92.56 264 LYS A C 1
ATOM 2077 O O . LYS A 1 264 ? -6.862 11.074 19.298 1.00 92.56 264 LYS A O 1
ATOM 2082 N N . ARG A 1 265 ? -5.445 9.372 18.905 1.00 94.31 265 ARG A N 1
ATOM 2083 C CA . ARG A 1 265 ? -4.681 10.044 17.829 1.00 94.31 265 ARG A CA 1
ATOM 2084 C C . ARG A 1 265 ? -5.569 10.414 16.636 1.00 94.31 265 ARG A C 1
ATOM 2086 O O . ARG A 1 265 ? -5.456 11.517 16.105 1.00 94.31 265 ARG A O 1
ATOM 2093 N N . PHE A 1 266 ? -6.468 9.517 16.230 1.00 96.00 266 PHE A N 1
ATOM 2094 C CA . PHE A 1 266 ? -7.443 9.781 15.169 1.00 96.00 266 PHE A CA 1
ATOM 2095 C C . PHE A 1 266 ? -8.415 10.907 15.555 1.00 96.00 266 PHE A C 1
ATOM 2097 O O . PHE A 1 266 ? -8.649 11.818 14.758 1.00 96.00 266 PHE A O 1
ATOM 2104 N N . ILE A 1 267 ? -8.951 10.883 16.779 1.00 94.94 267 ILE A N 1
ATOM 2105 C CA . ILE A 1 267 ? -9.872 11.912 17.291 1.00 94.94 267 ILE A CA 1
ATOM 2106 C C . ILE A 1 267 ? -9.197 13.285 17.308 1.00 94.94 267 ILE A C 1
ATOM 2108 O O . ILE A 1 267 ? -9.768 14.243 16.790 1.00 94.94 267 ILE A O 1
ATOM 2112 N N . GLU A 1 268 ? -7.974 13.376 17.834 1.00 94.38 268 GLU A N 1
ATOM 2113 C CA . GLU A 1 268 ? -7.199 14.625 17.907 1.00 94.38 268 GLU A CA 1
ATOM 2114 C C . GLU A 1 268 ? -6.927 15.237 16.521 1.00 94.38 268 GLU A C 1
ATOM 2116 O O . GLU A 1 268 ? -6.815 16.455 16.399 1.00 94.38 268 GLU A O 1
ATOM 2121 N N . LYS A 1 269 ? -6.897 14.419 15.461 1.00 95.19 269 LYS A N 1
ATOM 2122 C CA . LYS A 1 269 ? -6.741 14.857 14.061 1.00 95.19 269 LYS A CA 1
ATOM 2123 C C . LYS A 1 269 ? -8.068 15.022 13.298 1.00 95.19 269 LYS A C 1
ATOM 2125 O O . LYS A 1 269 ? -8.064 15.256 12.085 1.00 95.19 269 LYS A O 1
ATOM 2130 N N . GLY A 1 270 ? -9.205 14.941 13.991 1.00 95.19 270 GLY A N 1
ATOM 2131 C CA . GLY A 1 270 ? -10.529 15.240 13.438 1.00 95.19 270 GLY A CA 1
ATOM 2132 C C . GLY A 1 270 ? -11.228 14.068 12.743 1.00 95.19 270 GLY A C 1
ATOM 2133 O O . GLY A 1 270 ? -12.025 14.294 11.830 1.00 95.19 270 GLY A O 1
ATOM 2134 N N . ALA A 1 271 ? -10.966 12.823 13.156 1.00 96.19 271 ALA A N 1
ATOM 2135 C CA . ALA A 1 271 ? -11.558 11.636 12.533 1.00 96.19 271 ALA A CA 1
ATOM 2136 C C . ALA A 1 271 ? -13.096 11.634 12.503 1.00 96.19 271 ALA A C 1
ATOM 2138 O O . ALA A 1 271 ? -13.664 11.294 11.471 1.00 96.19 271 ALA A O 1
ATOM 2139 N N . PHE A 1 272 ? -13.784 12.073 13.567 1.00 94.38 272 PHE A N 1
ATOM 2140 C CA . PHE A 1 272 ? -15.257 12.128 13.572 1.00 94.38 272 PHE A CA 1
ATOM 2141 C C . PHE A 1 272 ? -15.821 12.976 12.434 1.00 94.38 272 PHE A C 1
ATOM 2143 O O . PHE A 1 272 ? -16.753 12.558 11.751 1.00 94.38 272 PHE A O 1
ATOM 2150 N N . VAL A 1 273 ? -15.231 14.150 12.205 1.00 94.38 273 VAL A N 1
ATOM 2151 C CA . VAL A 1 273 ? -15.660 15.056 11.136 1.00 94.38 273 VAL A CA 1
ATOM 2152 C C . VAL A 1 273 ? -15.407 14.418 9.772 1.00 94.38 273 VAL A C 1
ATOM 2154 O O . VAL A 1 273 ? -16.271 14.479 8.900 1.00 94.38 273 VAL A O 1
ATOM 2157 N N . ALA A 1 274 ? -14.252 13.773 9.586 1.00 95.69 274 ALA A N 1
ATOM 2158 C CA . ALA A 1 274 ? -13.926 13.080 8.341 1.00 95.69 274 ALA A CA 1
ATOM 2159 C C . ALA A 1 274 ? -14.910 11.933 8.043 1.00 95.69 274 ALA A C 1
ATOM 2161 O O . ALA A 1 274 ? -15.455 11.867 6.942 1.00 95.69 274 ALA A O 1
ATOM 2162 N N . VAL A 1 275 ? -15.198 11.084 9.035 1.00 96.00 275 VAL A N 1
ATOM 2163 C CA . VAL A 1 275 ? -16.135 9.954 8.913 1.00 96.00 275 VAL A CA 1
ATOM 2164 C C . VAL A 1 275 ? -17.558 10.444 8.639 1.00 96.00 275 VAL A C 1
ATOM 2166 O O . VAL A 1 275 ? -18.204 9.966 7.709 1.00 96.00 275 VAL A O 1
ATOM 2169 N N . TYR A 1 276 ? -18.034 11.448 9.380 1.00 94.44 276 TYR A N 1
ATOM 2170 C CA . TYR A 1 276 ? -19.361 12.026 9.166 1.00 94.44 276 TYR A CA 1
ATOM 2171 C C . TYR A 1 276 ? -19.511 12.634 7.764 1.00 94.44 276 TYR A C 1
ATOM 2173 O O . TYR A 1 276 ? -20.520 12.417 7.091 1.00 94.44 276 TYR A O 1
ATOM 2181 N N . ASN A 1 277 ? -18.492 13.352 7.284 1.00 94.00 277 ASN A N 1
ATOM 2182 C CA . ASN A 1 277 ? -18.496 13.903 5.930 1.00 94.00 277 ASN A CA 1
ATOM 2183 C C . ASN A 1 277 ? -18.539 12.802 4.862 1.00 94.00 277 ASN A C 1
ATOM 2185 O O . ASN A 1 277 ? -19.254 12.964 3.874 1.00 94.00 277 ASN A O 1
ATOM 2189 N N . ALA A 1 278 ? -17.837 11.682 5.068 1.00 94.00 278 ALA A N 1
ATOM 2190 C CA . ALA A 1 278 ? -17.909 10.523 4.179 1.00 94.00 278 ALA A CA 1
ATOM 2191 C C . ALA A 1 278 ? -19.325 9.924 4.131 1.00 94.00 278 ALA A C 1
ATOM 2193 O O . ALA A 1 278 ? -19.859 9.708 3.043 1.00 94.00 278 ALA A O 1
ATOM 2194 N N . MET A 1 279 ? -19.976 9.742 5.285 1.00 94.56 279 MET A N 1
ATOM 2195 C CA . MET A 1 279 ? -21.364 9.257 5.350 1.00 94.56 279 MET A CA 1
ATOM 2196 C C . MET A 1 279 ? -22.340 10.203 4.645 1.00 94.56 279 MET A C 1
ATOM 2198 O O . MET A 1 279 ? -23.210 9.758 3.900 1.00 94.56 279 MET A O 1
ATOM 2202 N N . LYS A 1 280 ? -22.180 11.516 4.852 1.00 94.44 280 LYS A N 1
ATOM 2203 C CA . LYS A 1 280 ? -23.037 12.539 4.242 1.00 94.44 280 LYS A CA 1
ATOM 2204 C C . LYS A 1 280 ? -22.881 12.601 2.722 1.00 94.44 280 LYS A C 1
ATOM 2206 O O . LYS A 1 280 ? -23.862 12.846 2.028 1.00 94.44 280 LYS A O 1
ATOM 2211 N N . ALA A 1 281 ? -21.665 12.418 2.212 1.00 93.12 281 ALA A N 1
ATOM 2212 C CA . ALA A 1 281 ? -21.397 12.451 0.778 1.00 93.12 281 ALA A CA 1
ATOM 2213 C C . ALA A 1 281 ? -21.884 11.190 0.052 1.00 93.12 281 ALA A C 1
ATOM 2215 O O . ALA A 1 281 ? -22.293 11.279 -1.103 1.00 93.12 281 ALA A O 1
ATOM 2216 N N . TYR A 1 282 ? -21.889 10.036 0.728 1.00 91.69 282 TYR A N 1
ATOM 2217 C CA . TYR A 1 282 ? -22.274 8.750 0.140 1.00 91.69 282 TYR A CA 1
ATOM 2218 C C . TYR A 1 282 ? -23.425 8.058 0.898 1.00 91.69 282 TYR A C 1
ATOM 2220 O O . TYR A 1 282 ? -23.279 6.914 1.336 1.00 91.69 282 TYR A O 1
ATOM 2228 N N . PRO A 1 283 ? -24.609 8.692 1.012 1.00 91.88 283 PRO A N 1
ATOM 2229 C CA . PRO A 1 283 ? -25.714 8.204 1.845 1.00 91.88 283 PRO A CA 1
ATOM 2230 C C . PRO A 1 283 ? -26.393 6.931 1.318 1.00 91.88 283 PRO A C 1
ATOM 2232 O O . PRO A 1 283 ? -27.220 6.349 2.010 1.00 91.88 283 PRO A O 1
ATOM 2235 N N . GLN A 1 284 ? -26.078 6.500 0.094 1.00 92.19 284 GLN A N 1
ATOM 2236 C CA . GLN A 1 284 ? -26.613 5.273 -0.512 1.00 92.19 284 GLN A CA 1
ATOM 2237 C C . GLN A 1 284 ? -25.543 4.185 -0.684 1.00 92.19 284 GLN A C 1
ATOM 2239 O O . GLN A 1 284 ? -25.855 3.066 -1.089 1.00 92.19 284 GLN A O 1
ATOM 2244 N N . HIS A 1 285 ? -24.277 4.478 -0.371 1.00 91.75 285 HIS A N 1
ATOM 2245 C CA . HIS A 1 285 ? -23.193 3.522 -0.554 1.00 91.75 285 HIS A CA 1
ATOM 2246 C C . HIS A 1 285 ? -23.039 2.647 0.695 1.00 91.75 285 HIS A C 1
ATOM 2248 O O . HIS A 1 285 ? -22.249 2.945 1.591 1.00 91.75 285 HIS A O 1
ATOM 2254 N N . THR A 1 286 ? -23.747 1.518 0.728 1.00 90.88 286 THR A N 1
ATOM 2255 C CA . THR A 1 286 ? -23.787 0.580 1.871 1.00 90.88 286 THR A CA 1
ATOM 2256 C C . THR A 1 286 ? -22.406 0.207 2.406 1.00 90.88 286 THR A C 1
ATOM 2258 O O . THR A 1 286 ? -22.185 0.258 3.611 1.00 90.88 286 THR A O 1
ATOM 2261 N N . GLY A 1 287 ? -21.444 -0.082 1.523 1.00 88.62 287 GLY A N 1
ATOM 2262 C CA . GLY A 1 287 ? -20.068 -0.382 1.931 1.00 88.62 287 GLY A CA 1
ATOM 2263 C C . GLY A 1 287 ? -19.396 0.753 2.714 1.00 88.62 287 GLY A C 1
ATOM 2264 O O . GLY A 1 287 ? -18.757 0.489 3.719 1.00 88.62 287 GLY A O 1
ATOM 2265 N N . ILE A 1 288 ? -19.578 2.015 2.311 1.00 93.00 288 ILE A N 1
ATOM 2266 C CA . ILE A 1 288 ? -19.009 3.174 3.014 1.00 93.00 288 ILE A CA 1
ATOM 2267 C C . ILE A 1 288 ? -19.737 3.384 4.342 1.00 93.00 288 ILE A C 1
ATOM 2269 O O . ILE A 1 288 ? -19.093 3.615 5.359 1.00 93.00 288 ILE A O 1
ATOM 2273 N N . LEU A 1 289 ? -21.067 3.270 4.352 1.00 94.00 289 LEU A N 1
ATOM 2274 C CA . LEU A 1 289 ? -21.868 3.450 5.563 1.00 94.00 289 LEU A CA 1
ATOM 2275 C C . LEU A 1 289 ? -21.559 2.401 6.634 1.00 94.00 289 LEU A C 1
ATOM 2277 O O . LEU A 1 289 ? -21.457 2.757 7.806 1.00 94.00 289 LEU A O 1
ATOM 2281 N N . ASN A 1 290 ? -21.370 1.140 6.241 1.00 91.69 290 ASN A N 1
ATOM 2282 C CA . ASN A 1 290 ? -21.021 0.061 7.162 1.00 91.69 290 ASN A CA 1
ATOM 2283 C C . ASN A 1 290 ? -19.662 0.319 7.826 1.00 91.69 290 ASN A C 1
ATOM 2285 O O . ASN A 1 290 ? -19.578 0.324 9.053 1.00 91.69 290 ASN A O 1
ATOM 2289 N N . GLU A 1 291 ? -18.619 0.601 7.038 1.00 92.94 291 GLU A N 1
ATOM 2290 C CA . GLU A 1 291 ? -17.288 0.890 7.592 1.00 92.94 291 GLU A CA 1
ATOM 2291 C C . GLU A 1 291 ? -17.297 2.181 8.426 1.00 92.94 291 GLU A C 1
ATOM 2293 O O . GLU A 1 291 ? -16.693 2.244 9.493 1.00 92.94 291 GLU A O 1
ATOM 2298 N N . ALA A 1 292 ? -18.030 3.211 7.995 1.00 93.88 292 ALA A N 1
ATOM 2299 C CA . ALA A 1 292 ? -18.156 4.457 8.745 1.00 93.88 292 ALA A CA 1
ATOM 2300 C C . ALA A 1 292 ? -18.875 4.270 10.090 1.00 93.88 292 ALA A C 1
ATOM 2302 O O . ALA A 1 292 ? -18.463 4.863 11.088 1.00 93.88 292 ALA A O 1
ATOM 2303 N N . ALA A 1 293 ? -19.912 3.433 10.151 1.00 91.19 293 ALA A N 1
ATOM 2304 C CA . ALA A 1 293 ? -20.573 3.096 11.407 1.00 91.19 293 ALA A CA 1
ATOM 2305 C C . ALA A 1 293 ? -19.607 2.382 12.368 1.00 91.19 293 ALA A C 1
ATOM 2307 O O . ALA A 1 293 ? -19.528 2.752 13.542 1.00 91.19 293 ALA A O 1
ATOM 2308 N N . LEU A 1 294 ? -18.805 1.436 11.863 1.00 91.19 294 LEU A N 1
ATOM 2309 C CA . LEU A 1 294 ? -17.749 0.780 12.642 1.00 91.19 294 LEU A CA 1
ATOM 2310 C C . LEU A 1 294 ? -16.703 1.786 13.141 1.00 91.19 294 LEU A C 1
ATOM 2312 O O . LEU A 1 294 ? -16.320 1.728 14.310 1.00 91.19 294 LEU A O 1
ATOM 2316 N N . CYS A 1 295 ? -16.305 2.759 12.313 1.00 93.06 295 CYS A N 1
ATOM 2317 C CA . CYS A 1 295 ? -15.431 3.859 12.729 1.00 93.06 295 CYS A CA 1
ATOM 2318 C C . CYS A 1 295 ? -16.022 4.639 13.905 1.00 93.06 295 CYS A C 1
ATOM 2320 O O . CYS A 1 295 ? -15.330 4.858 14.898 1.00 93.06 295 CYS A O 1
ATOM 2322 N N . VAL A 1 296 ? -17.291 5.051 13.821 1.00 92.81 296 VAL A N 1
ATOM 2323 C CA . VAL A 1 296 ? -17.955 5.798 14.902 1.00 92.81 296 VAL A CA 1
ATOM 2324 C C . VAL A 1 296 ? -17.969 4.979 16.193 1.00 92.81 296 VAL A C 1
ATOM 2326 O O . VAL A 1 296 ? -17.606 5.508 17.242 1.00 92.81 296 VAL A O 1
ATOM 2329 N N . CYS A 1 297 ? -18.314 3.691 16.127 1.00 87.81 297 CYS A N 1
ATOM 2330 C CA . CYS A 1 297 ? -18.292 2.798 17.286 1.00 87.81 297 CYS A CA 1
ATOM 2331 C C . CYS A 1 297 ? -16.886 2.651 17.888 1.00 87.81 297 CYS A C 1
ATOM 2333 O O . CYS A 1 297 ? -16.725 2.762 19.106 1.00 87.81 297 CYS A O 1
ATOM 2335 N N . ALA A 1 298 ? -15.868 2.436 17.051 1.00 88.06 298 ALA A N 1
ATOM 2336 C CA . ALA A 1 298 ? -14.485 2.272 17.490 1.00 88.06 298 ALA A CA 1
ATOM 2337 C C . ALA A 1 298 ? -13.946 3.551 18.151 1.00 88.06 298 ALA A C 1
ATOM 2339 O O . ALA A 1 298 ? -13.397 3.494 19.250 1.00 88.06 298 ALA A O 1
ATOM 2340 N N . LEU A 1 299 ? -14.177 4.720 17.549 1.00 90.56 299 LEU A N 1
ATOM 2341 C CA . LEU A 1 299 ? -13.751 6.010 18.100 1.00 90.56 299 LEU A CA 1
ATOM 2342 C C . LEU A 1 299 ? -14.505 6.365 19.394 1.00 90.56 299 LEU A C 1
ATOM 2344 O O . LEU A 1 299 ? -13.897 6.839 20.352 1.00 90.56 299 LEU A O 1
ATOM 2348 N N . ALA A 1 300 ? -15.813 6.093 19.462 1.00 85.25 300 ALA A N 1
ATOM 2349 C CA . ALA A 1 300 ? -16.636 6.365 20.644 1.00 85.25 300 ALA A CA 1
ATOM 2350 C C . ALA A 1 300 ? -16.309 5.459 21.845 1.00 85.25 300 ALA A C 1
ATOM 2352 O O . ALA A 1 300 ? -16.701 5.764 22.974 1.00 85.25 300 ALA A O 1
ATOM 2353 N N . SER A 1 301 ? -15.573 4.363 21.628 1.00 74.62 301 SER A N 1
ATOM 2354 C CA . SER A 1 301 ? -15.054 3.523 22.711 1.00 74.62 301 SER A CA 1
ATOM 2355 C C . SER A 1 301 ? -13.992 4.237 23.568 1.00 74.62 301 SER A C 1
ATOM 2357 O O . SER A 1 301 ? -13.706 3.801 24.690 1.00 74.62 301 SER A O 1
ATOM 2359 N N . GLU A 1 302 ? -13.438 5.358 23.084 1.00 73.31 302 GLU A N 1
ATOM 2360 C CA . GLU A 1 302 ? -12.542 6.219 23.848 1.00 73.31 302 GLU A CA 1
ATOM 2361 C C . GLU A 1 302 ? -13.331 7.089 24.844 1.00 73.31 302 GLU A C 1
ATOM 2363 O O . GLU A 1 302 ? -14.273 7.815 24.522 1.00 73.31 302 GLU A O 1
ATOM 2368 N N . SER A 1 303 ? -12.914 7.004 26.102 1.00 53.31 303 SER A N 1
ATOM 2369 C CA . SER A 1 303 ? -13.531 7.604 27.284 1.00 53.31 303 SER A CA 1
ATOM 2370 C C . SER A 1 303 ? -13.804 9.116 27.207 1.00 53.31 303 SER A C 1
ATOM 2372 O O . SER A 1 303 ? -14.749 9.570 27.855 1.00 53.31 303 SER A O 1
ATOM 2374 N N . LYS A 1 304 ? -13.050 9.909 26.434 1.00 48.97 304 LYS A N 1
ATOM 2375 C CA . LYS A 1 304 ? -13.269 11.358 26.271 1.00 48.97 304 LYS A CA 1
ATOM 2376 C C . LYS A 1 304 ? -14.369 11.714 25.274 1.00 48.97 304 LYS A C 1
ATOM 2378 O O . LYS A 1 304 ? -14.852 12.841 25.329 1.00 48.97 304 LYS A O 1
ATOM 2383 N N . CYS A 1 305 ? -14.867 10.786 24.453 1.00 37.97 305 CYS A N 1
ATOM 2384 C CA . CYS A 1 305 ? -16.104 11.037 23.696 1.00 37.97 305 CYS A CA 1
ATOM 2385 C C . CYS A 1 305 ? -17.326 11.214 24.606 1.00 37.97 305 CYS A C 1
ATOM 2387 O O . CYS A 1 305 ? -18.326 11.788 24.189 1.00 37.97 305 CYS A O 1
ATOM 2389 N N . ARG A 1 306 ? -17.230 10.796 25.876 1.00 35.38 306 ARG A N 1
ATOM 2390 C CA . ARG A 1 306 ? -18.245 11.061 26.907 1.00 35.38 306 ARG A CA 1
ATOM 2391 C C . ARG A 1 306 ? -18.209 12.494 27.456 1.00 35.38 306 ARG A C 1
ATOM 2393 O O . ARG A 1 306 ? -19.033 12.822 28.300 1.00 35.38 306 ARG A O 1
ATOM 2400 N N . GLN A 1 307 ? -17.258 13.324 27.019 1.00 32.81 307 GLN A N 1
ATOM 2401 C CA . GLN A 1 307 ? -17.107 14.725 27.434 1.00 32.81 307 GLN A CA 1
ATOM 2402 C C . GLN A 1 307 ? -17.436 15.729 26.321 1.00 32.81 307 GLN A C 1
ATOM 2404 O O . GLN A 1 307 ? -17.153 16.916 26.478 1.00 32.81 307 GLN A O 1
ATOM 2409 N N . PHE A 1 308 ? -18.058 15.304 25.214 1.00 28.59 308 PHE A N 1
ATOM 2410 C CA . PHE A 1 308 ? -18.774 16.273 24.388 1.00 28.59 308 PHE A CA 1
ATOM 2411 C C . PHE A 1 308 ? -19.931 16.834 25.229 1.00 28.59 308 PHE A C 1
ATOM 2413 O O . PHE A 1 308 ? -20.749 16.045 25.711 1.00 28.59 308 PHE A O 1
ATOM 2420 N N . PRO A 1 309 ? -20.009 18.159 25.463 1.00 29.31 309 PRO A N 1
ATOM 2421 C CA . PRO A 1 309 ? -21.179 18.729 26.109 1.00 29.31 309 PRO A CA 1
ATOM 2422 C C . PRO A 1 309 ? -22.407 18.376 25.258 1.00 29.31 309 PRO A C 1
ATOM 2424 O O . PRO A 1 309 ? -22.306 18.395 24.026 1.00 29.31 309 PRO A O 1
ATOM 2427 N N . PRO A 1 310 ? -23.551 18.038 25.875 1.00 31.58 310 PRO A N 1
ATOM 2428 C CA . PRO A 1 310 ? -24.782 17.831 25.135 1.00 31.58 310 PRO A CA 1
ATOM 2429 C C . PRO A 1 310 ? -25.161 19.173 24.507 1.00 31.58 310 PRO A C 1
ATOM 2431 O O . PRO A 1 310 ? -25.732 20.040 25.165 1.00 31.58 310 PRO A O 1
ATOM 2434 N N . TYR A 1 311 ? -24.802 19.385 23.244 1.00 35.06 311 TYR A N 1
ATOM 2435 C CA . TYR A 1 311 ? -25.397 20.465 22.477 1.00 35.06 311 TYR A CA 1
ATOM 2436 C C . TYR A 1 311 ? -26.838 20.062 22.185 1.00 35.06 311 TYR A C 1
ATOM 2438 O O . TYR A 1 311 ? -27.091 19.182 21.368 1.00 35.06 311 TYR A O 1
ATOM 2446 N N . SER A 1 312 ? -27.730 20.707 22.942 1.00 30.83 312 SER A N 1
ATOM 2447 C CA . SER A 1 312 ? -29.158 20.925 22.704 1.00 30.83 312 SER A CA 1
ATOM 2448 C C . SER A 1 312 ? -29.970 19.711 22.251 1.00 30.83 312 SER A C 1
ATOM 2450 O O . SER A 1 312 ? -29.916 19.269 21.106 1.00 30.83 312 SER A O 1
ATOM 2452 N N . SER A 1 313 ? -30.845 19.281 23.148 1.00 28.89 313 SER A N 1
ATOM 2453 C CA . SER A 1 313 ? -31.983 18.376 22.979 1.00 28.89 313 SER A CA 1
ATOM 2454 C C . SER A 1 313 ? -33.026 18.779 21.914 1.00 28.89 313 SER A C 1
ATOM 2456 O O . SER A 1 313 ? -34.153 18.301 21.971 1.00 28.89 313 SER A O 1
ATOM 2458 N N . ASP A 1 314 ? -32.679 19.585 20.911 1.00 29.55 314 ASP A N 1
ATOM 2459 C CA . ASP A 1 314 ? -33.650 20.145 19.959 1.00 29.55 314 ASP A CA 1
ATOM 2460 C C . ASP A 1 314 ? -33.688 19.427 18.597 1.00 29.55 314 ASP A C 1
ATOM 2462 O O . ASP A 1 314 ? -34.480 19.787 17.732 1.00 29.55 314 ASP A O 1
ATOM 2466 N N . LEU A 1 315 ? -32.903 18.361 18.392 1.00 33.53 315 LEU A N 1
ATOM 2467 C CA . LEU A 1 315 ? -32.914 17.586 17.134 1.00 33.53 315 LEU A CA 1
ATOM 2468 C C . LEU A 1 315 ? -33.838 16.352 17.135 1.00 33.53 315 LEU A C 1
ATOM 2470 O O . LEU A 1 315 ? -33.925 15.669 16.120 1.00 33.53 315 LEU A O 1
ATOM 2474 N N . PHE A 1 316 ? -34.570 16.089 18.225 1.00 30.09 316 PHE A N 1
ATOM 2475 C CA . PHE A 1 316 ? -35.561 14.997 18.305 1.00 30.09 316 PHE A CA 1
ATOM 2476 C C . PHE A 1 316 ? -36.987 15.453 18.666 1.00 30.09 316 PHE A C 1
ATOM 2478 O O . PHE A 1 316 ? -37.840 14.629 18.978 1.00 30.09 316 PHE A O 1
ATOM 2485 N N . SER A 1 317 ? -37.288 16.750 18.559 1.00 29.48 317 SER A N 1
ATOM 2486 C CA . SER A 1 317 ? -38.645 17.293 18.721 1.00 29.48 317 SER A CA 1
ATOM 2487 C C . SER A 1 317 ? -39.228 17.741 17.377 1.00 29.48 317 SER A C 1
ATOM 2489 O O . SER A 1 317 ? -39.511 18.918 17.186 1.00 29.48 317 SER A O 1
ATOM 2491 N N . CYS A 1 318 ? -39.391 16.819 16.429 1.00 33.72 318 CYS A N 1
ATOM 2492 C CA . CYS A 1 318 ? -40.281 16.983 15.270 1.00 33.72 318 CYS A CA 1
ATOM 2493 C C . CYS A 1 318 ? -40.628 15.601 14.693 1.00 33.72 318 CYS A C 1
ATOM 2495 O O . CYS A 1 318 ? -40.203 15.244 13.599 1.00 33.72 318 CYS A O 1
ATOM 2497 N N . ALA A 1 319 ? -41.362 14.811 15.475 1.00 35.50 319 ALA A N 1
ATOM 2498 C CA . ALA A 1 319 ? -42.186 13.703 14.996 1.00 35.50 319 ALA A CA 1
ATOM 2499 C C . ALA A 1 319 ? -43.195 13.338 16.099 1.00 35.50 319 ALA A C 1
ATOM 2501 O O . ALA A 1 319 ? -42.998 12.378 16.840 1.00 35.50 319 ALA A O 1
ATOM 2502 N N . ASN A 1 320 ? -44.232 14.167 16.228 1.00 34.97 320 ASN A N 1
ATOM 2503 C CA . ASN A 1 320 ? -45.572 13.692 16.574 1.00 34.97 320 ASN A CA 1
ATOM 2504 C C . ASN A 1 320 ? -46.377 13.676 15.278 1.00 34.97 320 ASN A C 1
ATOM 2506 O O . ASN A 1 320 ? -46.222 14.657 14.513 1.00 34.97 320 ASN A O 1
#

InterPro domains:
  IPR011989 Armadillo-like helical [G3DSA:1.25.10.10] (4-308)
  IPR016024 Armadillo-type fold [SSF48371] (26-307)

Sequence (320 aa):
MHLVLRMIAPDVTERISIEELHAHEYIQALLEFTDSKRKLRRKRMMKPLSECNLPRTGGLRAMLNYLTDNIEHENCAAACLAWVAENACRADADVPDLLPLHVWRAIIVHNENSLVAEHALAILAHCTVVGKMHLEEAKSTASMGPNETTFLETLIDNSTFWNANTFQMIYDLIEKHASVDRVLGNGFALLDAVLCPPGHISFQTKVENAFWVKHGKLSQKLCEMGFVDLILGALRKVREGISELMRPALAVLWKLSVDRKNAKRFIEKGAFVAVYNAMKAYPQHTGILNEAALCVCALASESKCRQFPPYSSDLFSCAN

Foldseek 3Di:
DVLVCLCPPPDPVSRQDPVNNCVDPVNVVVCCVPPPLNVQVVVLAPQDLVNLPAPLVPPDVSLLVQCVVSLSHLSNVLVSLVSCLVPQLDPLRDDDLCPLVSLVSSCVNHLVDVSSLLSSLSVLLSCLQNQSAEEDEQDPPPDDDDDPVVVSVSCVVCSRYDYLVVLLSLLVSCVSVLVPLSSLLSSLSSLLSRLPGHPPPDPPVVVNVVCCVVCVVVLVSSVVSPVLVSLLVQLVCLVVVCLSNQLSSLSNQLSSLLDQVSLVSNVVVPVLVSLVSNCVSCVPPPSNVVSSVSNVVSSCVHPCVVVPPPDDPPPPPPDD

Organism: Schistocephalus solidus (NCBI:txid70667)

Radius of gyration: 23.11 Å; chains: 1; bounding box: 72×60×54 Å